Protein 2ID6 (pdb70)

Secondary structure (DSSP, 8-state):
----HHHHHHHHHHHHHHHHHHHH--HHHHHHHHT--THHHHHHHSSHHHHHHHH--HHHHHHHHHHHH---TTS-TTT--HHHHHHHHHHHH-HHHHHHHGGGGGS-HHHHHHHHHHHHHHHHHHHHHHHHHHTTS---TT--HHHHHHH--HHHHHHHHHHHHTTT-HHHHHH--HHHHHHH--HHHHH---

Organism: Thermotoga maritima (strain ATCC 43589 / DSM 3109 / JCM 10099 / NBRC 100826 / MSB8) (NCBI:txid243274)

B-factor: mean 32.96, std 6.26, range [15.31, 94.35]

Solvent-accessible surface area: 11672 Å² total

Foldseek 3Di:
DADDLLVLLLVLLLQQCLVQFLPRGDLVVSCVSSVHDSCVCCVVQVDSLSSLLVSCVLVVVVLVVVVVLVCDLVDQPLVNLVVLVVVLVVCLVVVSSLSSNLRLVVDDPVSSVVNCVVCVVSVVVVLVSLLVSLVVFQADPPDDSVNLSVVVVVVVVLSSVVSVVCRVPSVVSVVCVVSSVVSSVSVVSSVNRD

CATH classification: 1.10.10.60 (+1 more: 1.10.357.10)

Sequence (194 aa):
GHLSKRRDAILKAAVEVFGKKGYDRRATTDEIAEKAGVAKGLIFHYFKNKEELYYQAYSVTEKLQKEFENFLKNRNRDIFDFERWIEKKLEYSASHPEEADFLITLVSVDEGLRKRILLDLEKSQRVFFDFVREKLKDLDLAEDVTEEIALKFLWFFSGFEEVYLRTYQGKPELLKRDNTLVEEVKVLRILKKGTK

Structure (mmCIF, N/CA/C/O backbone):
data_2ID6
#
_entry.id   2ID6
#
_cell.length_a   55.765
_cell.length_b   66.012
_cell.length_c   55.623
_cell.angle_alpha   90.00
_cell.angle_beta   90.00
_cell.angle_gamma   90.00
#
_symmetry.space_group_name_H-M   'P 21 21 2'
#
loop_
_entity.id
_entity.type
_entity.pdbx_description
1 polymer 'TRANSCRIPTIONAL REGULATOR, TetR FAMILY'
2 non-polymer 1,2-ETHANEDIOL
3 water water
#
loop_
_atom_site.group_PDB
_atom_site.id
_atom_site.type_symbol
_atom_site.label_atom_id
_atom_site.label_alt_id
_atom_site.label_comp_id
_atom_site.label_asym_id
_atom_site.label_entity_id
_atom_site.label_seq_id
_atom_site.pdbx_PDB_ins_code
_atom_site.Cartn_x
_atom_site.Cartn_y
_atom_site.Cartn_z
_atom_site.occupancy
_atom_site.B_iso_or_equiv
_atom_site.auth_seq_id
_atom_site.auth_comp_id
_atom_site.auth_asym_id
_atom_site.auth_atom_id
_atom_site.pdbx_PDB_model_num
ATOM 1 N N . GLY A 1 1 ? 30.621 9.345 -11.619 1.00 37.66 -1 GLY A N 1
ATOM 2 C CA . GLY A 1 1 ? 29.980 9.507 -10.276 1.00 37.47 -1 GLY A CA 1
ATOM 3 C C . GLY A 1 1 ? 28.465 9.408 -10.284 1.00 36.57 -1 GLY A C 1
ATOM 4 O O . GLY A 1 1 ? 27.808 9.801 -11.269 1.00 37.88 -1 GLY A O 1
ATOM 5 N N . HIS A 1 2 ? 27.912 8.884 -9.184 1.00 34.96 0 HIS A N 1
ATOM 6 C CA . HIS A 1 2 ? 26.467 8.806 -8.968 1.00 33.06 0 HIS A CA 1
ATOM 7 C C . HIS A 1 2 ? 25.899 10.215 -8.914 1.00 31.51 0 HIS A C 1
ATOM 8 O O . HIS A 1 2 ? 26.444 11.051 -8.198 1.00 29.08 0 HIS A O 1
ATOM 23 N N . LEU A 1 4 ? 21.850 12.444 -8.844 1.00 26.36 2 LEU A N 1
ATOM 24 C CA . LEU A 1 4 ? 20.471 12.205 -8.447 1.00 25.59 2 LEU A CA 1
ATOM 25 C C . LEU A 1 4 ? 19.761 11.434 -9.550 1.00 26.09 2 LEU A C 1
ATOM 26 O O . LEU A 1 4 ? 20.102 11.590 -10.752 1.00 25.93 2 LEU A O 1
ATOM 31 N N . SER A 1 5 ? 18.818 10.574 -9.160 1.00 25.76 3 SER A N 1
ATOM 32 C CA . SER A 1 5 ? 17.853 10.028 -10.147 1.00 25.83 3 SER A CA 1
ATOM 33 C C . SER A 1 5 ? 17.148 11.192 -10.839 1.00 25.16 3 SER A C 1
ATOM 34 O O . SER A 1 5 ? 17.058 12.307 -10.310 1.00 22.86 3 SER A O 1
ATOM 37 N N . LYS A 1 6 ? 16.627 10.946 -12.037 1.00 25.07 4 LYS A N 1
ATOM 38 C CA . LYS A 1 6 ? 15.982 12.031 -12.766 1.00 26.34 4 LYS A CA 1
ATOM 39 C C . LYS A 1 6 ? 14.752 12.556 -12.012 1.00 26.05 4 LYS A C 1
ATOM 40 O O . LYS A 1 6 ? 14.509 13.777 -11.965 1.00 26.37 4 LYS A O 1
ATOM 46 N N . ARG A 1 7 ? 14.001 11.668 -11.369 1.00 25.82 5 ARG A N 1
ATOM 47 C CA A ARG A 1 7 ? 12.872 12.113 -10.559 0.50 26.52 5 ARG A CA 1
ATOM 48 C CA B ARG A 1 7 ? 12.877 12.113 -10.543 0.50 26.15 5 ARG A CA 1
ATOM 49 C C . ARG A 1 7 ? 13.363 13.035 -9.428 1.00 26.61 5 ARG A C 1
ATOM 50 O O . ARG A 1 7 ? 12.812 14.113 -9.214 1.00 26.36 5 ARG A O 1
ATOM 65 N N . ASP A 1 8 ? 14.398 12.603 -8.714 1.00 26.48 6 ASP A N 1
ATOM 66 C CA . ASP A 1 8 ? 14.940 13.398 -7.594 1.00 26.38 6 ASP A CA 1
ATOM 67 C C . ASP A 1 8 ? 15.542 14.728 -8.101 1.00 25.96 6 ASP A C 1
ATOM 68 O O . ASP A 1 8 ? 15.468 15.755 -7.418 1.00 25.41 6 ASP A O 1
ATOM 73 N N . ALA A 1 9 ? 16.181 14.696 -9.274 1.00 24.44 7 ALA A N 1
ATOM 74 C CA . ALA A 1 9 ? 16.699 15.934 -9.893 1.00 24.60 7 ALA A CA 1
ATOM 75 C C . ALA A 1 9 ? 15.552 16.906 -10.184 1.00 23.11 7 ALA A C 1
ATOM 76 O O . ALA A 1 9 ? 15.656 18.102 -9.935 1.00 24.19 7 ALA A O 1
ATOM 78 N N . ILE A 1 10 ? 14.442 16.399 -10.707 1.00 23.45 8 ILE A N 1
ATOM 79 C CA . ILE A 1 10 ? 13.285 17.238 -11.018 1.00 23.21 8 ILE A CA 1
ATOM 80 C C . ILE A 1 10 ? 12.677 17.772 -9.710 1.00 24.31 8 ILE A C 1
ATOM 81 O O . ILE A 1 10 ? 12.346 18.966 -9.616 1.00 25.61 8 ILE A O 1
ATOM 86 N N . LEU A 1 11 ? 12.567 16.893 -8.717 1.00 24.26 9 LEU A N 1
ATOM 87 C CA . LEU A 1 11 ? 12.022 17.319 -7.392 1.00 24.96 9 LEU A CA 1
ATOM 88 C C . LEU A 1 11 ? 12.877 18.407 -6.750 1.00 24.96 9 LEU A C 1
ATOM 89 O O . LEU A 1 11 ? 12.333 19.386 -6.192 1.00 24.45 9 LEU A O 1
ATOM 94 N N . LYS A 1 12 ? 14.202 18.258 -6.826 1.00 23.71 10 LYS A N 1
ATOM 95 C CA . LYS A 1 12 ? 15.129 19.298 -6.303 1.00 24.19 10 LYS A CA 1
ATOM 96 C C . LYS A 1 12 ? 14.910 20.665 -6.950 1.00 24.40 10 LYS A C 1
ATOM 97 O O . LYS A 1 12 ? 14.812 21.695 -6.268 1.00 25.01 10 LYS A O 1
ATOM 103 N N . ALA A 1 13 ? 14.874 20.668 -8.276 1.00 24.62 11 ALA A N 1
ATOM 104 C CA . ALA A 1 13 ? 14.657 21.886 -9.045 1.00 24.62 11 ALA A CA 1
ATOM 105 C C . ALA A 1 13 ? 13.281 22.436 -8.751 1.00 24.77 11 ALA A C 1
ATOM 106 O O . ALA A 1 13 ? 13.119 23.643 -8.698 1.00 25.42 11 ALA A O 1
ATOM 108 N N . ALA A 1 14 ? 12.293 21.557 -8.575 1.00 24.52 12 ALA A N 1
ATOM 109 C CA . ALA A 1 14 ? 10.923 22.023 -8.321 1.00 24.66 12 ALA A CA 1
ATOM 110 C C . ALA A 1 14 ? 10.858 22.752 -6.970 1.00 24.86 12 ALA A C 1
ATOM 111 O O . ALA A 1 14 ? 10.335 23.885 -6.862 1.00 23.43 12 ALA A O 1
ATOM 113 N N . VAL A 1 15 ? 11.452 22.152 -5.952 1.00 23.89 13 VAL A N 1
ATOM 114 C CA . VAL A 1 15 ? 11.558 22.806 -4.641 1.00 24.16 13 VAL A CA 1
ATOM 115 C C . VAL A 1 15 ? 12.208 24.197 -4.755 1.00 25.25 13 VAL A C 1
ATOM 116 O O . VAL A 1 15 ? 11.711 25.184 -4.183 1.00 25.31 13 VAL A O 1
ATOM 120 N N . GLU A 1 16 ? 13.319 24.287 -5.483 1.00 24.65 14 GLU A N 1
ATOM 121 C CA . GLU A 1 16 ? 14.001 25.565 -5.732 1.00 25.29 14 GLU A CA 1
ATOM 122 C C . GLU A 1 16 ? 13.107 26.588 -6.418 1.00 25.35 14 GLU A C 1
ATOM 123 O O . GLU A 1 16 ? 12.924 27.699 -5.882 1.00 26.27 14 GLU A O 1
ATOM 129 N N . VAL A 1 17 ? 12.554 26.215 -7.579 1.00 24.82 15 VAL A N 1
ATOM 130 C CA . VAL A 1 17 ? 11.766 27.152 -8.384 1.00 25.45 15 VAL A CA 1
ATOM 131 C C . VAL A 1 17 ? 10.471 27.574 -7.700 1.00 25.30 15 VAL A C 1
ATOM 132 O O . VAL A 1 17 ? 10.198 28.776 -7.600 1.00 25.81 15 VAL A O 1
ATOM 136 N N . PHE A 1 18 ? 9.698 26.608 -7.195 1.00 24.92 16 PHE A N 1
ATOM 137 C CA . PHE A 1 18 ? 8.479 26.933 -6.430 1.00 25.21 16 PHE A CA 1
ATOM 138 C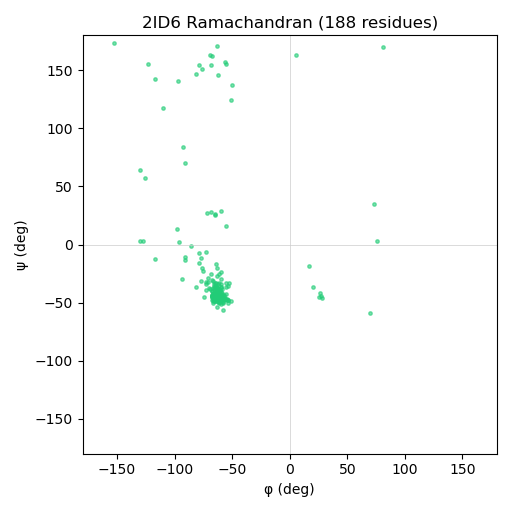 C . PHE A 1 18 ? 8.783 27.801 -5.193 1.00 25.94 16 PHE A C 1
ATOM 139 O O . PHE A 1 18 ? 8.018 28.712 -4.881 1.00 26.48 16 PHE A O 1
ATOM 147 N N . GLY A 1 19 ? 9.895 27.544 -4.494 1.00 26.47 17 GLY A N 1
ATOM 148 C CA . GLY A 1 19 ? 10.265 28.371 -3.329 1.00 27.42 17 GLY A CA 1
ATOM 149 C C . GLY A 1 19 ? 10.554 29.813 -3.744 1.00 27.82 17 GLY A C 1
ATOM 150 O O . GLY A 1 19 ? 10.235 30.743 -3.040 1.00 27.87 17 GLY A O 1
ATOM 151 N N . LYS A 1 20 ? 11.140 29.988 -4.917 1.00 28.89 18 LYS A N 1
ATOM 152 C CA . LYS A 1 20 ? 11.568 31.300 -5.381 1.00 29.68 18 LYS A CA 1
ATOM 153 C C . LYS A 1 20 ? 10.420 32.100 -5.984 1.00 29.86 18 LYS A C 1
ATOM 154 O O . LYS A 1 20 ? 10.343 33.315 -5.796 1.00 30.21 18 LYS A O 1
ATOM 158 N N . LYS A 1 21 ? 9.519 31.416 -6.683 1.00 29.53 19 LYS A N 1
ATOM 159 C CA . LYS A 1 21 ? 8.532 32.100 -7.510 1.0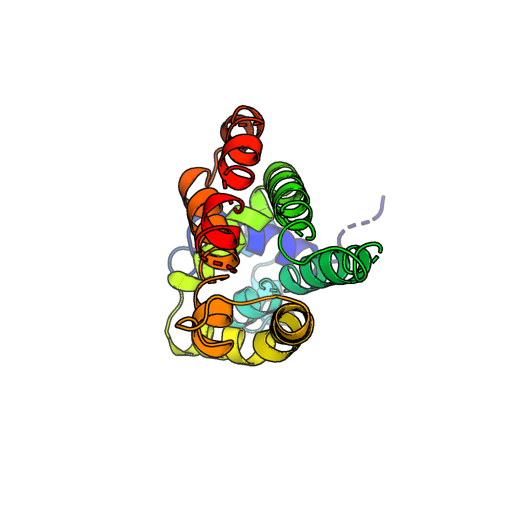0 30.10 19 LYS A CA 1
ATOM 160 C C . LYS A 1 21 ? 7.089 31.890 -7.080 1.00 29.93 19 LYS A C 1
ATOM 161 O O . LYS A 1 21 ? 6.196 32.599 -7.537 1.00 29.82 19 LYS A O 1
ATOM 167 N N . GLY A 1 22 ? 6.868 30.930 -6.189 1.00 28.98 20 GLY A N 1
ATOM 168 C CA . GLY A 1 22 ? 5.509 30.519 -5.860 1.00 29.59 20 GLY A CA 1
ATOM 169 C C . GLY A 1 22 ? 4.986 29.548 -6.914 1.00 29.74 20 GLY A C 1
ATOM 170 O O . GLY A 1 22 ? 5.609 29.369 -7.968 1.00 28.98 20 GLY A O 1
ATOM 171 N N . TYR A 1 23 ? 3.828 28.939 -6.627 1.00 29.35 21 TYR A N 1
ATOM 172 C CA . TYR A 1 23 ? 3.244 27.920 -7.490 1.00 29.56 21 TYR A CA 1
ATOM 173 C C . TYR A 1 23 ? 2.792 28.476 -8.832 1.00 30.06 21 TYR A C 1
ATOM 174 O O . TYR A 1 23 ? 3.092 27.910 -9.878 1.00 29.20 21 TYR A O 1
ATOM 183 N N . ASP A 1 24 ? 2.030 29.558 -8.778 1.00 29.67 22 ASP A N 1
ATOM 184 C CA . ASP A 1 24 ? 1.430 30.121 -9.986 1.00 30.68 22 ASP A CA 1
ATOM 185 C C . ASP A 1 24 ? 2.452 30.600 -10.994 1.00 30.31 22 ASP A C 1
ATOM 186 O O . ASP A 1 24 ? 2.344 30.248 -12.161 1.00 30.84 22 ASP A O 1
ATOM 191 N N A ARG A 1 25 ? 3.422 31.393 -10.540 0.50 30.26 23 ARG A N 1
ATOM 192 N N B ARG A 1 25 ? 3.444 31.363 -10.519 0.50 29.80 23 ARG A N 1
ATOM 193 C CA A ARG A 1 25 ? 4.440 31.971 -11.398 0.50 30.37 23 ARG A CA 1
ATOM 194 C CA B ARG A 1 25 ? 4.482 32.006 -11.331 0.50 29.31 23 ARG A CA 1
ATOM 195 C C A ARG A 1 25 ? 5.425 30.926 -11.941 0.50 30.21 23 ARG A C 1
ATOM 196 C C B ARG A 1 25 ? 5.576 31.039 -11.824 0.50 29.71 23 ARG A C 1
ATOM 197 O O A ARG A 1 25 ? 5.832 31.011 -13.103 0.50 30.15 23 ARG A O 1
ATOM 198 O O B ARG A 1 25 ? 6.240 31.306 -12.823 0.50 30.01 23 ARG A O 1
ATOM 213 N N . ALA A 1 26 ? 5.759 29.923 -11.123 1.00 29.92 24 ALA A N 1
ATOM 214 C CA . ALA A 1 26 ? 6.735 28.898 -11.533 1.00 30.29 24 ALA A CA 1
ATOM 215 C C . ALA A 1 26 ? 6.275 28.232 -12.822 1.00 31.15 24 ALA A C 1
ATOM 216 O O . ALA A 1 26 ? 5.074 28.024 -13.037 1.00 32.37 24 ALA A O 1
ATOM 218 N N . THR A 1 27 ? 7.224 27.906 -13.696 1.00 32.17 25 THR A N 1
ATOM 219 C CA . THR A 1 27 ? 6.899 27.189 -14.919 1.00 32.22 25 THR A CA 1
ATOM 220 C C . THR A 1 27 ? 7.565 25.824 -14.943 1.00 32.54 25 THR A C 1
ATOM 221 O O . THR A 1 27 ? 8.705 25.688 -14.487 1.00 31.70 25 THR A O 1
ATOM 225 N N . THR A 1 28 ? 6.865 24.819 -15.473 1.00 33.15 26 THR A N 1
ATOM 226 C CA . THR A 1 28 ? 7.480 23.500 -15.632 1.00 33.80 26 THR A CA 1
ATOM 227 C C . THR A 1 28 ? 8.688 23.587 -16.571 1.00 32.91 26 THR A C 1
ATOM 228 O O . THR A 1 28 ? 9.677 22.867 -16.375 1.00 31.23 26 THR A O 1
ATOM 232 N N . ASP A 1 29 ? 8.646 24.474 -17.577 1.00 33.53 27 ASP A N 1
ATOM 233 C CA . ASP A 1 29 ? 9.791 24.549 -18.494 1.00 33.72 27 ASP A CA 1
ATOM 234 C C . ASP A 1 29 ? 11.071 24.983 -17.761 1.00 33.52 27 ASP A C 1
ATOM 235 O O . ASP A 1 29 ? 12.166 24.453 -18.017 1.00 31.85 27 ASP A O 1
ATOM 240 N N . GLU A 1 30 ? 10.939 25.916 -16.821 1.00 32.69 28 GLU A N 1
ATOM 241 C CA . GLU A 1 30 ? 12.121 26.398 -16.103 1.00 32.29 28 GLU A CA 1
ATOM 242 C C . GLU A 1 30 ? 12.581 25.391 -15.051 1.00 30.29 28 GLU A C 1
ATOM 243 O O . GLU A 1 30 ? 13.776 25.280 -14.770 1.00 28.80 28 GLU A O 1
ATOM 249 N N . ILE A 1 31 ? 11.630 24.656 -14.490 1.00 28.51 29 ILE A N 1
ATOM 250 C CA . ILE A 1 31 ? 11.979 23.519 -13.635 1.00 26.45 29 ILE A CA 1
ATOM 251 C C . ILE A 1 31 ? 12.789 22.491 -14.450 1.00 26.56 29 ILE A C 1
ATOM 252 O O . ILE A 1 31 ? 13.837 22.035 -14.004 1.00 26.23 29 ILE A O 1
ATOM 257 N N . ALA A 1 32 ? 12.337 22.148 -15.656 1.00 26.71 30 ALA A N 1
ATOM 258 C CA . ALA A 1 32 ? 13.083 21.171 -16.456 1.00 25.97 30 ALA A CA 1
ATOM 259 C C . ALA A 1 32 ? 14.471 21.687 -16.814 1.00 26.36 30 ALA A C 1
ATOM 260 O O . ALA A 1 32 ? 15.452 20.967 -16.658 1.00 26.19 30 ALA A O 1
ATOM 262 N N . GLU A 1 33 ? 14.557 22.943 -17.254 1.00 25.98 31 GLU A N 1
ATOM 263 C CA . GLU A 1 33 ? 15.857 23.555 -17.530 1.00 26.95 31 GLU A CA 1
ATOM 264 C C . GLU A 1 33 ? 16.763 23.532 -16.283 1.00 27.09 31 GLU A C 1
ATOM 265 O O . GLU A 1 33 ? 17.946 23.218 -16.381 1.00 26.48 31 GLU A O 1
ATOM 267 N N . LYS A 1 34 ? 16.206 23.860 -15.114 1.00 26.78 32 LYS A N 1
ATOM 268 C CA . LYS A 1 34 ? 17.019 23.891 -13.908 1.00 27.72 32 LYS A CA 1
ATOM 269 C C . LYS A 1 34 ? 17.522 22.493 -13.542 1.00 26.53 32 LYS A C 1
ATOM 270 O O . LYS A 1 34 ? 18.646 22.361 -13.058 1.00 27.22 32 LYS A O 1
ATOM 276 N N . ALA A 1 35 ? 16.681 21.491 -13.795 1.00 24.97 33 ALA A N 1
ATOM 277 C CA . ALA A 1 35 ? 16.960 20.067 -13.511 1.00 25.68 33 ALA A CA 1
ATOM 278 C C . ALA A 1 35 ? 17.862 19.417 -14.555 1.00 25.46 33 ALA A C 1
ATOM 279 O O . ALA A 1 35 ? 18.420 18.332 -14.319 1.00 26.26 33 ALA A O 1
ATOM 281 N N . GLY A 1 36 ? 18.012 20.078 -15.715 1.00 24.62 34 GLY A N 1
ATOM 282 C CA . GLY A 1 36 ? 18.856 19.539 -16.800 1.00 25.27 34 GLY A CA 1
ATOM 283 C C . GLY A 1 36 ? 18.201 18.360 -17.496 1.00 24.83 34 GLY A C 1
ATOM 284 O O . GLY A 1 36 ? 18.876 17.399 -17.911 1.00 24.75 34 GLY A O 1
ATOM 285 N N . VAL A 1 37 ? 16.874 18.409 -17.610 1.00 25.37 35 VAL A N 1
ATOM 286 C CA . VAL A 1 37 ? 16.146 17.321 -18.246 1.00 26.30 35 VAL A CA 1
ATOM 287 C C . VAL A 1 37 ? 15.324 17.880 -19.401 1.00 26.50 35 VAL A C 1
ATOM 288 O O . VA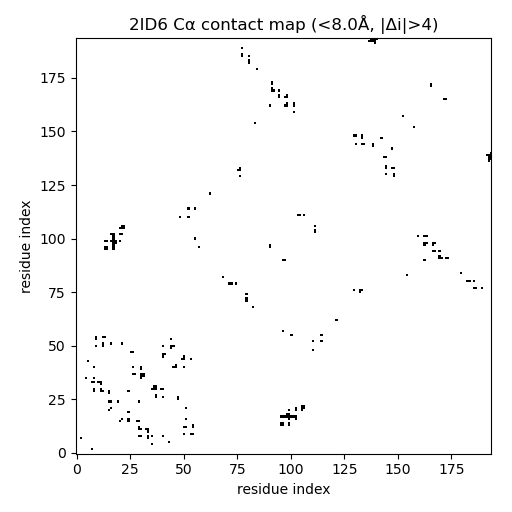L A 1 37 ? 14.983 19.066 -19.418 1.00 25.61 35 VAL A O 1
ATOM 292 N N . ALA A 1 38 ? 15.023 17.021 -20.368 1.00 27.28 36 ALA A N 1
ATOM 293 C CA . ALA A 1 38 ? 14.194 17.425 -21.495 1.00 28.35 36 ALA A CA 1
ATOM 294 C C . ALA A 1 38 ? 12.815 17.817 -20.986 1.00 28.87 36 ALA A C 1
ATOM 295 O O . ALA A 1 38 ? 12.317 17.242 -20.004 1.00 28.51 36 ALA A O 1
ATOM 297 N N . LYS A 1 39 ? 12.196 18.808 -21.635 1.00 29.58 37 LYS A N 1
ATOM 298 C CA . LYS A 1 39 ? 10.912 19.333 -21.160 1.00 30.75 37 LYS A CA 1
ATOM 299 C C . LYS A 1 39 ? 9.825 18.242 -21.013 1.00 30.14 37 LYS A C 1
ATOM 300 O O . LYS A 1 39 ? 9.028 18.279 -20.083 1.00 30.94 37 LYS A O 1
ATOM 303 N N . GLY A 1 40 ? 9.829 17.270 -21.928 1.00 30.23 38 GLY A N 1
ATOM 304 C CA . GLY A 1 40 ? 8.872 16.160 -21.920 1.00 29.52 38 GLY A CA 1
ATOM 305 C C . GLY A 1 40 ? 8.953 15.228 -20.724 1.00 29.79 38 GLY A C 1
ATOM 306 O O . GLY A 1 40 ? 8.007 14.482 -20.434 1.00 29.18 38 GLY A O 1
ATOM 307 N N . LEU A 1 41 ? 10.068 15.280 -20.002 1.00 30.28 39 LEU A N 1
ATOM 308 C CA . LEU A 1 41 ? 10.305 14.344 -18.895 1.00 30.92 39 LEU A CA 1
ATOM 309 C C . LEU A 1 41 ? 9.477 14.715 -17.682 1.00 30.90 39 LEU A C 1
ATOM 310 O O . LEU A 1 41 ? 9.169 13.870 -16.842 1.00 30.11 39 LEU A O 1
ATOM 315 N N . ILE A 1 42 ? 9.080 15.973 -17.606 1.00 30.63 40 ILE A N 1
ATOM 316 C CA . ILE A 1 42 ? 8.222 16.396 -16.507 1.00 31.23 40 ILE A CA 1
ATOM 317 C C . ILE A 1 42 ? 6.832 15.751 -16.633 1.00 29.91 40 ILE A C 1
ATOM 318 O O . ILE A 1 42 ? 6.334 15.164 -15.683 1.00 28.00 40 ILE A O 1
ATOM 323 N N . PHE A 1 43 ? 6.263 15.761 -17.834 1.00 28.02 41 PHE A N 1
ATOM 324 C CA . PHE A 1 43 ? 5.042 14.983 -18.085 1.00 26.91 41 PHE A CA 1
ATOM 325 C C . PHE A 1 43 ? 5.253 13.489 -17.763 1.00 26.52 41 PHE A C 1
ATOM 326 O O . PHE A 1 43 ? 4.430 12.839 -17.120 1.00 25.51 41 PHE A O 1
ATOM 334 N N . HIS A 1 44 ? 6.365 12.953 -18.243 1.00 26.71 42 HIS A N 1
ATOM 335 C CA . HIS A 1 44 ? 6.632 11.535 -18.139 1.00 27.64 42 HIS A CA 1
ATOM 336 C C . HIS A 1 44 ? 6.519 11.074 -16.687 1.00 27.80 42 HIS A C 1
ATOM 337 O O . HIS A 1 44 ? 5.811 10.120 -16.376 1.00 27.84 42 HIS A O 1
ATOM 344 N N . TYR A 1 45 ? 7.145 11.818 -15.787 1.00 27.53 43 TYR A N 1
ATOM 345 C CA . TYR A 1 45 ? 7.209 11.419 -14.381 1.00 28.59 43 TYR A CA 1
ATOM 346 C C . TYR A 1 45 ? 6.093 12.022 -13.516 1.00 28.88 43 TYR A C 1
ATOM 347 O O . TYR A 1 45 ? 5.703 11.438 -12.468 1.00 29.28 43 TYR A O 1
ATOM 356 N N . PHE A 1 46 ? 5.610 13.211 -13.886 1.00 27.55 44 PHE A N 1
ATOM 357 C CA . PHE A 1 46 ? 4.706 13.943 -12.981 1.00 29.03 44 PHE A CA 1
ATOM 358 C C . PHE A 1 46 ? 3.412 14.474 -13.564 1.00 30.45 44 PHE A C 1
ATOM 359 O O . PHE A 1 46 ? 2.657 15.130 -12.840 1.00 31.60 44 PHE A O 1
ATOM 367 N N . LYS A 1 47 ? 3.166 14.190 -14.840 1.00 29.35 45 LYS A N 1
ATOM 368 C CA . LYS A 1 47 ? 1.882 14.475 -15.534 1.00 30.09 45 LYS A CA 1
ATOM 369 C C . LYS A 1 47 ? 1.639 15.967 -15.744 1.00 29.61 45 LYS A C 1
ATOM 370 O O . LYS A 1 47 ? 1.490 16.409 -16.881 1.00 29.12 45 LYS A O 1
ATOM 374 N N . ASN A 1 48 ? 1.607 16.745 -14.655 1.00 30.09 46 ASN A N 1
ATOM 375 C CA . ASN A 1 48 ? 1.354 18.185 -14.745 1.00 31.21 46 ASN A CA 1
ATOM 376 C C . ASN A 1 48 ? 1.985 18.956 -13.594 1.00 31.32 46 ASN A C 1
ATOM 377 O O . ASN A 1 48 ? 2.536 18.351 -12.667 1.00 29.74 46 ASN A O 1
ATOM 382 N N . LYS A 1 49 ? 1.927 20.283 -13.660 1.00 30.73 47 LYS A N 1
ATOM 383 C CA . LYS A 1 49 ? 2.476 21.134 -12.602 1.00 31.28 47 LYS A CA 1
ATOM 384 C C . LYS A 1 49 ? 1.833 20.897 -11.219 1.00 32.12 47 LYS A C 1
ATOM 385 O O . LYS A 1 49 ? 2.520 20.962 -10.201 1.00 31.45 47 LYS A O 1
ATOM 391 N N . GLU A 1 50 ? 0.530 20.628 -11.180 1.00 31.46 48 GLU A N 1
ATOM 392 C CA . GLU A 1 50 ? -0.134 20.390 -9.909 1.00 32.78 48 GLU A CA 1
ATOM 393 C C . GLU A 1 50 ? 0.428 19.123 -9.249 1.00 30.61 48 GLU A C 1
ATOM 394 O O . GLU A 1 50 ? 0.735 19.124 -8.055 1.00 30.72 48 GLU A O 1
ATOM 400 N N . GLU A 1 51 ? 0.516 18.047 -10.027 1.00 29.68 49 GLU A N 1
ATOM 401 C CA . GLU A 1 51 ? 1.024 16.792 -9.503 1.00 29.56 49 GLU A CA 1
ATOM 402 C C . GLU A 1 51 ? 2.506 16.926 -9.085 1.00 28.15 49 GLU A C 1
ATOM 403 O O . GLU A 1 51 ? 2.923 16.328 -8.081 1.00 27.77 49 GLU A O 1
ATOM 409 N N . LEU A 1 52 ? 3.269 17.719 -9.828 1.00 26.73 50 LEU A N 1
ATOM 410 C CA . LEU A 1 52 ? 4.690 17.925 -9.507 1.00 25.77 50 LEU A CA 1
ATOM 411 C C . LEU A 1 52 ? 4.796 18.640 -8.148 1.00 26.04 50 LEU A C 1
ATOM 412 O O . LEU A 1 52 ? 5.559 18.232 -7.259 1.00 24.97 50 LEU A O 1
ATOM 417 N N . TYR A 1 53 ? 4.027 19.709 -8.000 1.00 24.55 51 TYR A N 1
ATOM 418 C CA . TYR A 1 53 ? 4.006 20.443 -6.712 1.00 25.02 51 TYR A CA 1
ATOM 419 C C . TYR A 1 53 ? 3.601 19.483 -5.577 1.00 26.02 51 TYR A C 1
ATOM 420 O O . TYR A 1 53 ? 4.221 19.468 -4.488 1.00 25.74 51 TYR A O 1
ATOM 429 N N . TYR A 1 54 ? 2.576 18.678 -5.833 1.00 25.83 52 TYR A N 1
ATOM 430 C CA . TYR A 1 54 ? 2.068 17.740 -4.816 1.00 26.18 52 TYR A CA 1
ATOM 431 C C . TYR A 1 54 ? 3.173 16.787 -4.400 1.00 25.99 52 TYR A C 1
ATOM 432 O O . TYR A 1 54 ? 3.420 16.592 -3.203 1.00 25.79 52 TYR A O 1
ATOM 441 N N . GLN A 1 55 ? 3.820 16.160 -5.380 1.00 25.27 53 GLN A N 1
ATOM 442 C CA . GLN A 1 55 ? 4.889 15.204 -5.097 1.00 26.53 53 GLN A CA 1
ATOM 443 C C . GLN A 1 55 ? 6.070 15.860 -4.365 1.00 26.64 53 GLN A C 1
ATOM 444 O O . GLN A 1 55 ? 6.647 15.267 -3.434 1.00 26.90 53 GLN A O 1
ATOM 450 N N . ALA A 1 56 ? 6.405 17.088 -4.743 1.00 27.11 54 ALA A N 1
ATOM 451 C CA . ALA A 1 56 ? 7.495 17.771 -4.049 1.00 27.20 54 ALA A CA 1
ATOM 452 C C . ALA A 1 56 ? 7.068 18.035 -2.607 1.00 27.07 54 ALA A C 1
ATOM 453 O O . ALA A 1 56 ? 7.880 17.858 -1.689 1.00 27.18 54 ALA A O 1
ATOM 455 N N . TYR A 1 57 ? 5.823 18.446 -2.412 1.00 26.77 55 TYR A N 1
ATOM 456 C CA . TYR A 1 57 ? 5.382 18.813 -1.048 1.00 27.15 55 TYR A CA 1
ATOM 457 C C . TYR A 1 57 ? 5.409 17.566 -0.163 1.00 28.26 55 TYR A C 1
ATOM 458 O O . TYR A 1 57 ? 5.909 17.576 0.989 1.00 29.07 55 TYR A O 1
ATOM 475 N N . SER A 1 59 ? 7.266 14.918 -0.605 1.00 29.48 57 SER A N 1
ATOM 476 C CA . SER A 1 59 ? 8.636 14.436 -0.449 1.00 29.77 57 SER A CA 1
ATOM 477 C C . SER A 1 59 ? 9.328 15.200 0.697 1.00 29.21 57 SER A C 1
ATOM 478 O O . SER A 1 59 ? 9.994 14.586 1.557 1.00 30.25 57 SER A O 1
ATOM 481 N N . VAL A 1 60 ? 9.169 16.526 0.700 1.00 27.86 58 VAL A N 1
ATOM 482 C CA . VAL A 1 60 ? 9.804 17.357 1.749 1.00 27.66 58 VAL A CA 1
ATOM 483 C C . VAL A 1 60 ? 9.195 17.049 3.132 1.00 28.58 58 VAL A C 1
ATOM 484 O O . VAL A 1 60 ? 9.927 16.857 4.091 1.00 28.56 58 VAL A O 1
ATOM 488 N N . THR A 1 61 ? 7.869 17.032 3.221 1.00 29.33 59 THR A N 1
ATOM 489 C CA . THR A 1 61 ? 7.180 16.694 4.503 1.00 29.62 59 THR A CA 1
ATOM 490 C C . THR A 1 61 ? 7.509 15.298 5.028 1.00 30.81 59 THR A C 1
ATOM 491 O O . THR A 1 61 ? 7.628 15.091 6.255 1.00 29.10 59 THR A O 1
ATOM 495 N N . GLU A 1 62 ? 7.716 14.337 4.123 1.00 30.25 60 GLU A N 1
ATOM 496 C CA . GLU A 1 62 ? 8.134 12.991 4.560 1.00 32.10 60 GLU A CA 1
ATOM 497 C C . GLU A 1 62 ? 9.478 13.063 5.277 1.00 31.84 60 GLU A C 1
ATOM 498 O O . GLU A 1 62 ? 9.631 12.410 6.311 1.00 32.15 60 GLU A O 1
ATOM 502 N N . LYS A 1 63 ? 10.422 13.865 4.765 1.00 31.49 61 LYS A N 1
ATOM 503 C CA . LYS A 1 63 ? 11.747 14.042 5.408 1.00 33.13 61 LYS A CA 1
ATOM 504 C C . LYS A 1 63 ? 11.549 14.643 6.810 1.00 32.15 61 LYS A C 1
ATOM 505 O O . LYS A 1 63 ? 12.141 14.166 7.800 1.00 31.98 61 LYS A O 1
ATOM 510 N N . LEU A 1 64 ? 10.712 15.681 6.882 1.00 31.87 62 LEU A N 1
ATOM 511 C CA . LEU A 1 64 ? 10.430 16.367 8.153 1.00 31.87 62 LEU A CA 1
ATOM 512 C C . LEU A 1 64 ? 9.743 15.416 9.145 1.00 31.60 62 LEU A C 1
ATOM 513 O O . LEU A 1 64 ? 10.076 15.409 10.327 1.00 30.14 62 LEU A O 1
ATOM 518 N N . GLN A 1 65 ? 8.823 14.595 8.654 1.00 30.75 63 GLN A N 1
ATOM 519 C CA . GLN A 1 65 ? 8.152 13.618 9.526 1.00 31.90 63 GLN A CA 1
ATOM 520 C C . GLN A 1 65 ? 9.156 12.617 10.132 1.00 31.16 63 GLN A C 1
ATOM 521 O O . GLN A 1 65 ? 9.067 12.264 11.304 1.00 31.24 63 GLN A O 1
ATOM 527 N N . LYS A 1 66 ? 10.127 12.176 9.344 1.00 31.59 64 LYS A N 1
ATOM 528 C CA . LYS A 1 66 ? 11.208 11.324 9.894 1.00 32.73 64 LYS A CA 1
ATOM 529 C C . LYS A 1 66 ? 12.021 11.986 11.008 1.00 32.52 64 LYS A C 1
ATOM 530 O O . LYS A 1 66 ? 12.301 11.359 12.031 1.00 32.41 64 LYS A O 1
ATOM 534 N N . GLU A 1 67 ? 12.393 13.243 10.797 1.00 31.89 65 GLU A N 1
ATOM 535 C CA . GLU A 1 67 ? 13.075 14.052 11.803 1.00 31.96 65 GLU A CA 1
ATOM 536 C C . GLU A 1 67 ? 12.211 14.093 13.066 1.00 31.81 65 GLU A C 1
ATOM 537 O O . GLU A 1 67 ? 12.727 13.886 14.175 1.00 31.05 65 GLU A O 1
ATOM 543 N N . PHE A 1 68 ? 10.907 14.347 12.897 1.00 31.00 66 PHE A N 1
ATOM 544 C CA . PHE A 1 68 ? 10.010 14.420 14.058 1.00 31.49 66 PHE A CA 1
ATOM 545 C C . PHE A 1 68 ? 9.881 13.105 14.790 1.00 31.75 66 PHE A C 1
ATOM 546 O O . PHE A 1 68 ? 9.933 13.058 16.033 1.00 30.53 66 PHE A O 1
ATOM 554 N N . GLU A 1 69 ? 9.708 12.024 14.040 1.00 31.85 67 GLU A N 1
ATOM 555 C CA . GLU A 1 69 ? 9.562 10.714 14.676 1.00 35.07 67 GLU A CA 1
ATOM 556 C C . GLU A 1 69 ? 10.820 10.294 15.483 1.00 34.58 67 GLU A C 1
ATOM 557 O O . GLU A 1 69 ? 10.695 9.720 16.573 1.00 35.47 67 GLU A O 1
ATOM 563 N N . ASN A 1 70 ? 12.004 10.683 15.010 1.00 33.85 68 ASN A N 1
ATOM 564 C CA . ASN A 1 70 ? 13.255 10.447 15.727 1.00 33.83 68 ASN A CA 1
ATOM 565 C C . ASN A 1 70 ? 13.309 11.267 17.029 1.00 32.63 68 ASN A C 1
ATOM 566 O O . ASN A 1 70 ? 13.743 10.785 18.094 1.00 31.47 68 ASN A O 1
ATOM 571 N N . PHE A 1 71 ? 12.859 12.508 16.937 1.00 31.18 69 PHE A N 1
ATOM 572 C CA . PHE A 1 71 ? 12.854 13.403 18.099 1.00 31.40 69 PHE A CA 1
ATOM 573 C C . PHE A 1 71 ? 11.866 12.923 19.147 1.00 31.17 69 PHE A C 1
ATOM 574 O O . PHE A 1 71 ? 12.158 12.921 20.355 1.00 32.50 69 PHE A O 1
ATOM 582 N N . LEU A 1 72 ? 10.685 12.539 18.684 1.00 32.13 70 LEU A N 1
ATOM 583 C CA . LEU A 1 72 ? 9.636 12.075 19.569 1.00 34.22 70 LEU A CA 1
ATOM 584 C C . LEU A 1 72 ? 10.075 10.858 20.368 1.00 35.77 70 LEU A C 1
ATOM 585 O O . LEU A 1 72 ? 9.801 10.781 21.567 1.00 35.97 70 LEU A O 1
ATOM 598 N N . LYS A 1 74 ? 13.056 9.983 21.327 1.00 38.92 72 LYS A N 1
ATOM 599 C CA . LYS A 1 74 ? 14.051 10.410 22.306 1.00 38.07 72 LYS A CA 1
ATOM 600 C C . LYS A 1 74 ? 13.497 11.329 23.403 1.00 35.92 72 LYS A C 1
ATOM 601 O O . LYS A 1 74 ? 14.126 11.478 24.445 1.00 34.67 72 LYS A O 1
ATOM 607 N N . ASN A 1 75 ? 12.335 11.951 23.176 1.00 33.85 73 ASN A N 1
ATOM 608 C CA . ASN A 1 75 ? 11.880 13.038 24.052 1.00 32.93 73 ASN A CA 1
ATOM 609 C C . ASN A 1 75 ? 10.468 12.891 24.618 1.00 32.92 73 ASN A C 1
ATOM 610 O O . ASN A 1 75 ? 9.976 13.802 25.300 1.00 32.06 73 ASN A O 1
ATOM 615 N N . ARG A 1 76 ? 9.822 11.766 24.307 1.00 33.18 74 ARG A N 1
ATOM 616 C CA . ARG A 1 76 ? 8.420 11.506 24.683 1.00 34.89 74 ARG A CA 1
ATOM 617 C C . ARG A 1 76 ? 8.086 11.682 26.166 1.00 33.53 74 ARG A C 1
ATOM 618 O O . ARG A 1 76 ? 6.979 12.086 26.508 1.00 33.35 74 ARG A O 1
ATOM 626 N N . ASN A 1 77 ? 9.030 11.377 27.049 1.00 32.98 75 ASN A N 1
ATOM 627 C CA . ASN A 1 77 ? 8.764 11.488 28.485 1.00 33.54 75 ASN A CA 1
ATOM 628 C C . ASN A 1 77 ? 8.838 12.913 29.056 1.00 32.52 75 ASN A C 1
ATOM 629 O O . ASN A 1 77 ? 8.487 13.163 30.213 1.00 32.88 75 ASN A O 1
ATOM 634 N N . ARG A 1 78 ? 9.284 13.866 28.244 1.00 31.59 76 ARG A N 1
ATOM 635 C CA . ARG A 1 78 ? 9.458 15.246 28.722 1.00 31.52 76 ARG A CA 1
ATOM 636 C C . ARG A 1 78 ? 8.150 15.925 29.023 1.00 30.63 76 ARG A C 1
ATOM 637 O O . ARG A 1 78 ? 7.123 15.586 28.439 1.00 30.73 76 ARG A O 1
ATOM 645 N N . ASP A 1 79 ? 8.217 16.908 29.923 1.00 30.11 77 ASP A N 1
ATOM 646 C CA . ASP A 1 79 ? 7.188 17.914 30.095 1.00 28.95 77 ASP A CA 1
ATOM 647 C C . ASP A 1 79 ? 6.848 18.527 28.718 1.00 28.76 77 ASP A C 1
ATOM 648 O O . ASP A 1 79 ? 7.739 18.786 27.910 1.00 27.71 77 ASP A O 1
ATOM 653 N N . ILE A 1 80 ? 5.566 18.726 28.446 1.00 28.13 78 ILE A N 1
ATOM 654 C CA . ILE A 1 80 ? 5.143 19.184 27.103 1.00 28.72 78 ILE A CA 1
ATOM 655 C C . ILE A 1 80 ? 5.730 20.549 26.690 1.00 28.78 78 ILE A C 1
ATOM 656 O O . ILE A 1 80 ? 6.124 20.725 25.542 1.00 29.01 78 ILE A O 1
ATOM 661 N N . PHE A 1 81 ? 5.826 21.510 27.609 1.00 28.42 79 PHE A N 1
ATOM 662 C CA . PHE A 1 81 ? 6.443 22.800 27.238 1.00 28.26 79 PHE A CA 1
ATOM 663 C C . PHE A 1 81 ? 7.923 22.643 26.948 1.00 28.41 79 PHE A C 1
ATOM 664 O O . PHE A 1 81 ? 8.437 23.253 26.024 1.00 28.68 79 PHE A O 1
ATOM 672 N N . ASP A 1 82 ? 8.596 21.827 27.757 1.00 28.21 80 ASP A N 1
ATOM 673 C CA . ASP A 1 82 ? 10.000 21.523 27.573 1.00 29.31 80 ASP A CA 1
ATOM 674 C C . ASP A 1 82 ? 10.173 20.863 26.191 1.00 28.83 80 ASP A C 1
ATOM 675 O O . ASP A 1 82 ? 11.048 21.245 25.400 1.00 28.54 80 ASP A O 1
ATOM 680 N N . PHE A 1 83 ? 9.301 19.902 25.905 1.00 27.13 81 PHE A N 1
ATOM 681 C CA . PHE A 1 83 ? 9.2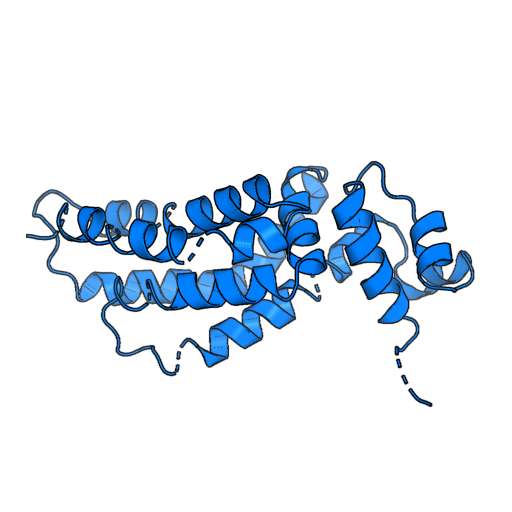81 19.188 24.623 1.00 27.17 81 PHE A CA 1
ATOM 682 C C . PHE A 1 83 ? 9.154 20.189 23.459 1.00 27.76 81 PHE A C 1
ATOM 683 O O . PHE A 1 83 ? 9.937 20.167 22.498 1.00 27.70 81 PHE A O 1
ATOM 699 N N . GLU A 1 85 ? 9.616 23.469 23.408 1.00 32.11 83 GLU A N 1
ATOM 700 C CA . GLU A 1 85 ? 10.768 24.362 23.329 1.00 31.63 83 GLU A CA 1
ATOM 701 C C . GLU A 1 85 ? 11.922 23.656 22.594 1.00 31.60 83 GLU A C 1
ATOM 702 O O . GLU A 1 85 ? 12.544 24.218 21.713 1.00 30.96 83 GLU A O 1
ATOM 708 N N . ARG A 1 86 ? 12.164 22.399 22.937 1.00 30.60 84 ARG A N 1
ATOM 709 C CA . ARG A 1 86 ? 13.286 21.692 22.354 1.00 30.83 84 ARG A CA 1
ATOM 710 C C . ARG A 1 86 ? 13.053 21.382 20.884 1.00 30.71 84 ARG A C 1
ATOM 711 O O . ARG A 1 86 ? 13.990 21.449 20.096 1.00 32.03 84 ARG A O 1
ATOM 719 N N . TRP A 1 87 ? 11.817 21.045 20.529 1.00 29.83 85 TRP A N 1
ATOM 720 C CA . TRP A 1 87 ? 11.465 20.752 19.169 1.00 31.40 85 TRP A CA 1
ATOM 721 C C . TRP A 1 87 ? 11.564 22.017 18.311 1.00 31.42 85 TRP A C 1
ATOM 722 O O . TRP A 1 87 ? 12.111 21.980 17.202 1.00 31.70 85 TRP A O 1
ATOM 733 N N . ILE A 1 88 ? 11.061 23.139 18.838 1.00 30.40 86 ILE A N 1
ATOM 734 C CA . ILE A 1 88 ? 11.217 24.433 18.151 1.00 31.50 86 ILE A CA 1
ATOM 735 C C . ILE A 1 88 ? 12.698 24.772 17.853 1.00 32.05 86 ILE A C 1
ATOM 736 O O . ILE A 1 88 ? 13.023 25.198 16.732 1.00 32.26 86 ILE A O 1
ATOM 741 N N . GLU A 1 89 ? 13.596 24.528 18.802 1.00 31.93 87 GLU A N 1
ATOM 742 C CA . GLU A 1 89 ? 15.037 24.710 18.555 1.00 34.01 87 GLU A CA 1
ATOM 743 C C . GLU A 1 89 ? 15.485 23.865 17.362 1.00 34.16 87 GLU A C 1
ATOM 744 O O . GLU A 1 89 ? 16.206 24.369 16.485 1.00 35.09 87 GLU A O 1
ATOM 750 N N . LYS A 1 90 ? 15.065 22.593 17.328 1.00 34.22 88 LYS A N 1
ATOM 751 C CA . LYS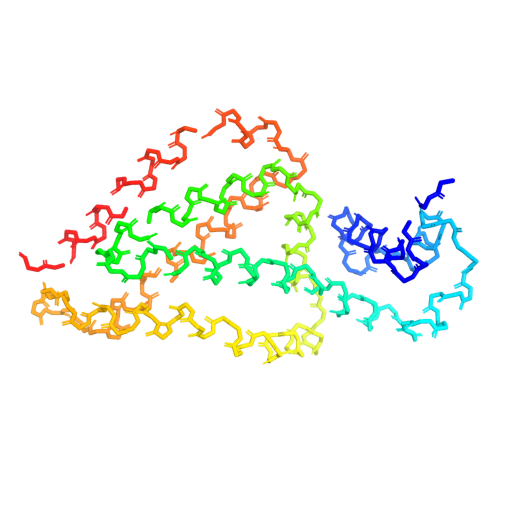 A 1 90 ? 15.441 21.685 16.225 1.00 34.55 88 LYS A CA 1
ATOM 752 C C . LYS A 1 90 ? 14.888 22.154 14.866 1.00 34.18 88 LYS A C 1
ATOM 753 O O . LYS A 1 90 ? 15.623 22.172 13.869 1.00 34.74 88 LYS A O 1
ATOM 759 N N . LYS A 1 91 ? 13.614 22.545 14.828 1.00 33.57 89 LYS A N 1
ATOM 760 C CA . LYS A 1 91 ? 13.010 23.061 13.599 1.00 32.50 89 LYS A CA 1
ATOM 761 C C . LYS A 1 91 ? 13.705 24.341 13.101 1.00 31.81 89 LYS A C 1
ATOM 762 O O . LYS A 1 91 ? 13.970 24.467 11.903 1.00 31.20 89 LYS A O 1
ATOM 766 N N . LEU A 1 92 ? 14.033 25.267 14.006 1.00 30.42 90 LEU A N 1
ATOM 767 C CA . LEU A 1 92 ? 14.864 26.437 13.643 1.00 30.18 90 LEU A CA 1
ATOM 768 C C . LEU A 1 92 ? 16.214 26.067 13.013 1.00 30.92 90 LEU A C 1
ATOM 769 O O . LEU A 1 92 ? 16.614 26.647 11.984 1.00 30.88 90 LEU A O 1
ATOM 774 N N . GLU A 1 93 ? 16.913 25.121 13.633 1.00 29.72 91 GLU A N 1
ATOM 775 C CA . GLU A 1 93 ? 18.189 24.627 13.114 1.00 31.08 91 GLU A CA 1
ATOM 776 C C . GLU A 1 93 ? 18.019 23.961 11.760 1.00 31.07 91 GLU A C 1
ATOM 777 O O . GLU A 1 93 ? 18.864 24.142 10.850 1.00 32.60 91 GLU A O 1
ATOM 779 N N . TYR A 1 94 ? 16.947 23.189 11.605 1.00 30.53 92 TYR A N 1
ATOM 780 C CA . TYR A 1 94 ? 16.702 22.534 10.322 1.00 31.84 92 TYR A CA 1
ATOM 781 C C . TYR A 1 94 ? 16.423 23.552 9.208 1.00 31.81 92 TYR A C 1
ATOM 782 O O . TYR A 1 94 ? 16.984 23.448 8.099 1.00 31.16 92 TYR A O 1
ATOM 791 N N . SER A 1 95 ? 15.607 24.554 9.514 1.00 30.81 93 SER A N 1
ATOM 792 C CA . SER A 1 95 ? 15.223 25.531 8.503 1.00 30.93 93 SER A CA 1
ATOM 793 C C . SER A 1 95 ? 16.431 26.351 8.059 1.00 31.54 93 SER A C 1
ATOM 794 O O . SER A 1 95 ? 16.563 26.678 6.875 1.00 31.21 93 SER A O 1
ATOM 797 N N . ALA A 1 96 ? 17.318 26.679 8.994 1.00 31.36 94 ALA A N 1
ATOM 798 C CA . ALA A 1 96 ? 18.525 27.432 8.641 1.00 32.14 94 ALA A CA 1
ATOM 799 C C . ALA A 1 96 ? 19.467 26.638 7.718 1.00 32.20 94 ALA A C 1
ATOM 800 O O . ALA A 1 96 ? 20.155 27.220 6.865 1.00 33.03 94 ALA A O 1
ATOM 802 N N . SER A 1 97 ? 19.498 25.318 7.896 1.00 31.75 95 SER A N 1
ATOM 803 C CA . SER A 1 97 ? 20.370 24.435 7.110 1.00 32.19 95 SER A CA 1
ATOM 804 C C . SER A 1 97 ? 19.708 23.887 5.836 1.00 31.56 95 SER A C 1
ATOM 805 O O . SER A 1 97 ? 20.403 23.342 4.951 1.00 31.83 95 SER A O 1
ATOM 808 N N . HIS A 1 98 ? 18.386 24.032 5.743 1.00 30.69 96 HIS A N 1
ATOM 809 C CA . HIS A 1 98 ? 17.604 23.617 4.559 1.00 30.66 96 HIS A CA 1
ATOM 810 C C . HIS A 1 98 ? 16.770 24.776 4.045 1.00 29.64 96 HIS A C 1
ATOM 811 O O . HIS A 1 98 ? 15.557 24.687 3.972 1.00 29.60 96 HIS A O 1
ATOM 818 N N . PRO A 1 99 ? 17.424 25.901 3.708 1.00 29.63 97 PRO A N 1
ATOM 819 C CA . PRO A 1 99 ? 16.660 27.101 3.397 1.00 29.24 97 PRO A CA 1
ATOM 820 C C . PRO A 1 99 ? 15.777 26.948 2.167 1.00 28.51 97 PRO A C 1
ATOM 821 O O . PRO A 1 99 ? 14.706 27.524 2.121 1.00 27.35 97 PRO A O 1
ATOM 825 N N . GLU A 1 100 ? 16.209 26.164 1.177 1.00 29.02 98 GLU A N 1
ATOM 826 C CA . GLU A 1 100 ? 15.343 25.952 0.013 1.00 29.95 98 GLU A CA 1
ATOM 827 C C . GLU A 1 100 ? 14.066 25.220 0.381 1.00 29.16 98 GLU A C 1
ATOM 828 O O . GLU A 1 100 ? 12.976 25.573 -0.088 1.00 30.30 98 GLU A O 1
ATOM 834 N N . GLU A 1 101 ? 14.185 24.199 1.216 1.00 28.23 99 GLU A N 1
ATOM 835 C CA . GLU A 1 101 ? 13.027 23.462 1.683 1.00 29.00 99 GLU A CA 1
ATOM 836 C C . GLU A 1 101 ? 12.073 24.348 2.466 1.00 28.49 99 GLU A C 1
ATOM 837 O O . GLU A 1 101 ? 10.854 24.274 2.271 1.00 28.55 99 GLU A O 1
ATOM 843 N N . ALA A 1 102 ? 12.638 25.206 3.319 1.00 29.08 100 ALA A N 1
ATOM 844 C CA . ALA A 1 102 ? 11.864 26.147 4.167 1.00 29.45 100 ALA A CA 1
ATOM 845 C C . ALA A 1 102 ? 11.050 27.114 3.319 1.00 29.80 100 ALA A C 1
ATOM 846 O O . ALA A 1 102 ? 9.833 27.296 3.542 1.00 29.77 100 ALA A O 1
ATOM 848 N N . ASP A 1 103 ? 11.712 27.739 2.339 1.00 29.36 101 ASP A N 1
ATOM 849 C CA . ASP A 1 103 ? 11.044 28.654 1.414 1.00 29.65 101 ASP A CA 1
ATOM 850 C C . ASP A 1 103 ? 9.952 27.943 0.627 1.00 29.76 101 ASP A C 1
ATOM 851 O O . ASP A 1 103 ? 8.899 28.511 0.378 1.00 30.45 101 ASP A O 1
ATOM 856 N N . PHE A 1 104 ? 10.208 26.694 0.227 1.00 29.16 102 PHE A N 1
ATOM 857 C CA . PHE A 1 104 ? 9.200 25.910 -0.473 1.00 28.25 102 PHE A CA 1
ATOM 858 C C . PHE A 1 104 ? 7.919 25.633 0.350 1.00 28.82 102 PHE A C 1
ATOM 859 O O . PHE A 1 104 ? 6.804 25.804 -0.124 1.00 28.73 102 PHE A O 1
ATOM 867 N N . LEU A 1 105 ? 8.088 25.221 1.588 1.00 30.20 103 LEU A N 1
ATOM 868 C CA . LEU A 1 105 ? 6.924 24.848 2.424 1.00 30.62 103 LEU A CA 1
ATOM 869 C C . LEU A 1 105 ? 5.915 25.988 2.619 1.00 31.55 103 LEU A C 1
ATOM 870 O O . LEU A 1 105 ? 4.697 25.772 2.619 1.00 31.84 103 LEU A O 1
ATOM 875 N N . ILE A 1 106 ? 6.425 27.208 2.738 1.00 32.12 104 ILE A N 1
ATOM 876 C CA . ILE A 1 106 ? 5.561 28.343 2.979 1.00 33.34 104 ILE A CA 1
ATOM 877 C C . ILE A 1 106 ? 4.734 28.753 1.740 1.00 32.65 104 ILE A C 1
ATOM 878 O O . ILE A 1 106 ? 3.835 29.581 1.841 1.00 33.63 104 ILE A O 1
ATOM 882 N N . THR A 1 107 ? 4.986 28.143 0.576 1.00 31.39 105 THR A N 1
ATOM 883 C CA . THR A 1 107 ? 4.208 28.479 -0.618 1.00 30.26 105 THR A CA 1
ATOM 884 C C . THR A 1 107 ? 2.793 27.861 -0.679 1.00 29.86 105 THR A C 1
ATOM 885 O O . THR A 1 107 ? 1.986 28.196 -1.572 1.00 29.85 105 THR A O 1
ATOM 889 N N . LEU A 1 108 ? 2.510 26.918 0.205 1.00 29.80 106 LEU A N 1
ATOM 890 C CA . LEU A 1 108 ? 1.224 26.224 0.191 1.00 31.79 106 LEU A CA 1
ATOM 891 C C . LEU A 1 108 ? 0.015 27.182 0.236 1.00 33.75 106 LEU A C 1
ATOM 892 O O . LEU A 1 108 ? -1.022 26.948 -0.411 1.00 33.76 106 LEU A O 1
ATOM 897 N N . VAL A 1 109 ? 0.180 28.278 0.972 1.00 35.94 107 VAL A N 1
ATOM 898 C CA . VAL A 1 109 ? -0.875 29.309 1.078 1.00 38.80 107 VAL A CA 1
ATOM 899 C C . VAL A 1 109 ? -1.245 29.929 -0.269 1.00 38.95 107 VAL A C 1
ATOM 900 O O . VAL A 1 109 ? -2.406 30.315 -0.454 1.00 41.18 107 VAL A O 1
ATOM 904 N N . SER A 1 110 ? -0.271 29.977 -1.180 1.00 39.40 108 SER A N 1
ATOM 905 C CA . SER A 1 110 ? -0.389 30.532 -2.549 1.00 39.71 108 SER A CA 1
ATOM 906 C C . SER A 1 110 ? -1.228 29.693 -3.516 1.00 39.13 108 SER A C 1
ATOM 907 O O . SER A 1 110 ? -1.897 30.262 -4.370 1.00 38.99 108 SER A O 1
ATOM 910 N N . VAL A 1 111 ? -1.219 28.363 -3.362 1.00 36.79 109 VAL A N 1
ATOM 911 C CA . VAL A 1 111 ? -1.880 27.467 -4.341 1.00 36.00 109 VAL A CA 1
ATOM 912 C C . VAL A 1 111 ? -3.419 27.581 -4.297 1.00 36.01 109 VAL A C 1
ATOM 913 O O . VAL A 1 111 ? -3.967 28.120 -3.346 1.00 35.88 109 VAL A O 1
ATOM 917 N N . ASP A 1 112 ? -4.104 27.106 -5.340 1.00 36.96 110 ASP A N 1
ATOM 918 C CA . ASP A 1 112 ? -5.576 27.160 -5.400 1.00 38.01 110 ASP A CA 1
ATOM 919 C C . ASP A 1 112 ? -6.185 26.242 -4.346 1.00 38.30 110 ASP A C 1
ATOM 920 O O . ASP A 1 112 ? -5.515 25.325 -3.848 1.00 38.49 110 ASP A O 1
ATOM 925 N N . GLU A 1 113 ? -7.466 26.461 -4.041 1.00 38.12 111 GLU A N 1
ATOM 926 C CA . GLU A 1 113 ? -8.098 25.809 -2.903 1.00 38.37 111 GLU A CA 1
ATOM 927 C C . GLU A 1 113 ? -8.120 24.288 -3.043 1.00 37.84 111 GLU A C 1
ATOM 928 O O . GLU A 1 113 ? -7.913 23.589 -2.052 1.00 38.87 111 GLU A O 1
ATOM 930 N N . GLY A 1 114 ? -8.325 23.794 -4.264 1.00 37.29 112 GLY A N 1
ATOM 931 C CA . GLY A 1 114 ? -8.375 22.350 -4.543 1.00 36.32 112 GLY A CA 1
ATOM 932 C C . GLY A 1 114 ? -7.073 21.654 -4.191 1.00 35.85 112 GLY A C 1
ATOM 933 O O . GLY A 1 114 ? -7.064 20.640 -3.479 1.00 35.73 112 GLY A O 1
ATOM 934 N N . LEU A 1 115 ? -5.967 22.214 -4.670 1.00 34.27 113 LEU A N 1
ATOM 935 C CA . LEU A 1 115 ? -4.642 21.665 -4.371 1.00 33.64 113 LEU A CA 1
ATOM 936 C C . LEU A 1 115 ? -4.268 21.802 -2.891 1.00 33.26 113 LEU A C 1
ATOM 937 O O . LEU A 1 115 ? -3.757 20.850 -2.286 1.00 32.46 113 LEU A O 1
ATOM 942 N N . ARG A 1 116 ? -4.528 22.958 -2.291 1.00 33.49 114 ARG A N 1
ATOM 943 C CA . ARG A 1 116 ? -4.210 23.142 -0.887 1.00 34.45 114 ARG A CA 1
ATOM 944 C C . ARG A 1 116 ? -4.955 22.103 -0.044 1.00 32.61 114 ARG A C 1
ATOM 945 O O . ARG A 1 116 ? -4.382 21.527 0.874 1.00 31.70 114 ARG A O 1
ATOM 953 N N . LYS A 1 117 ? -6.229 21.891 -0.376 1.00 32.15 115 LYS A N 1
ATOM 954 C CA . LYS A 1 117 ? -7.089 20.985 0.395 1.00 32.73 115 LYS A CA 1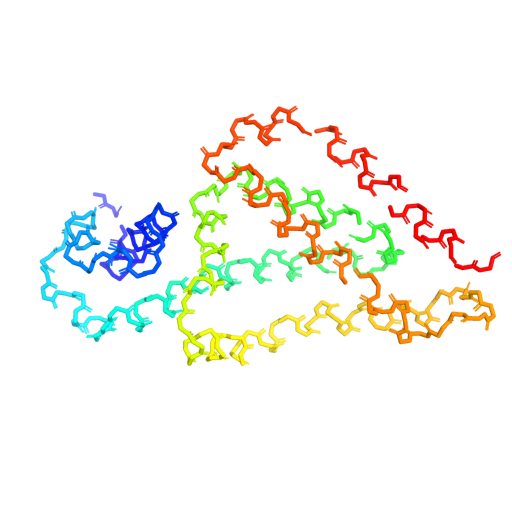
ATOM 955 C C . LYS A 1 117 ? -6.582 19.566 0.204 1.00 32.24 115 LYS A C 1
ATOM 956 O O . LYS A 1 117 ? -6.459 18.827 1.165 1.00 30.92 115 LYS A O 1
ATOM 960 N N . ARG A 1 118 ? -6.254 19.193 -1.032 1.00 31.33 116 ARG A N 1
ATOM 961 C CA . ARG A 1 118 ? -5.682 17.871 -1.304 1.00 31.10 116 ARG A CA 1
ATOM 962 C C . ARG A 1 118 ? -4.481 17.577 -0.393 1.00 31.16 116 ARG A C 1
ATOM 963 O O . ARG A 1 118 ? -4.416 16.516 0.240 1.00 31.01 116 ARG A O 1
ATOM 971 N N . ILE A 1 119 ? -3.556 18.531 -0.312 1.00 30.14 117 ILE A N 1
ATOM 972 C CA . ILE A 1 119 ? -2.349 18.385 0.496 1.00 29.71 117 ILE A CA 1
ATOM 973 C C . ILE A 1 119 ? -2.688 18.308 1.963 1.00 29.08 117 ILE A C 1
ATOM 974 O O . ILE A 1 119 ? -2.228 17.410 2.636 1.00 29.53 117 ILE A O 1
ATOM 979 N N . LEU A 1 120 ? -3.547 19.204 2.434 1.00 29.94 118 LEU A N 1
ATOM 980 C CA . LEU A 1 120 ? -3.898 19.199 3.858 1.00 30.33 118 LEU A CA 1
ATOM 981 C C . LEU A 1 120 ? -4.589 17.888 4.250 1.00 29.64 118 LEU A C 1
ATOM 982 O O . LEU A 1 120 ? -4.337 17.348 5.349 1.00 29.18 118 LEU A O 1
ATOM 987 N N . LEU A 1 121 ? -5.449 17.354 3.366 1.00 29.96 119 LEU A N 1
ATOM 988 C CA . LEU A 1 121 ? -6.118 16.052 3.635 1.00 29.97 119 LEU A CA 1
ATOM 989 C C . LEU A 1 121 ? -5.071 14.959 3.772 1.00 30.25 119 LEU A C 1
ATOM 990 O O . LEU A 1 121 ? -5.118 14.135 4.699 1.00 30.54 119 LEU A O 1
ATOM 995 N N . ASP A 1 122 ? -4.114 14.950 2.861 1.00 29.23 120 ASP A N 1
ATOM 996 C CA . ASP A 1 122 ? -3.113 13.897 2.793 1.00 30.34 120 ASP A CA 1
ATOM 997 C C . ASP A 1 122 ? -2.025 14.016 3.873 1.00 30.24 120 ASP A C 1
ATOM 998 O O . ASP A 1 122 ? -1.345 13.025 4.196 1.00 32.49 120 ASP A O 1
ATOM 1003 N N . LEU A 1 123 ? -1.867 15.215 4.438 1.00 30.11 121 LEU A N 1
ATOM 1004 C CA . LEU A 1 123 ? -0.900 15.423 5.533 1.00 30.39 121 LEU A CA 1
ATOM 1005 C C . LEU A 1 123 ? -1.508 15.224 6.913 1.00 30.80 121 LEU A C 1
ATOM 1006 O O . LEU A 1 123 ? -0.773 15.203 7.940 1.00 29.48 121 LEU A O 1
ATOM 1011 N N . GLU A 1 124 ? -2.833 15.125 6.969 1.00 29.59 122 GLU A N 1
ATOM 1012 C CA . GLU A 1 124 ? -3.496 15.114 8.299 1.00 29.95 122 GLU A CA 1
ATOM 1013 C C . GLU A 1 124 ? -3.010 13.960 9.187 1.00 30.62 122 GLU A C 1
ATOM 1014 O O . GLU A 1 124 ? -2.806 14.143 10.378 1.00 29.55 122 GLU A O 1
ATOM 1020 N N . LYS A 1 125 ? -2.842 12.767 8.619 1.00 30.89 123 LYS A N 1
ATOM 1021 C CA . LYS A 1 125 ? -2.380 11.619 9.407 1.00 32.32 123 LYS A CA 1
ATOM 1022 C C . LYS A 1 125 ? -1.024 11.868 10.046 1.00 32.55 123 LYS A C 1
ATOM 1023 O O . LYS A 1 125 ? -0.843 11.634 11.266 1.00 33.58 123 LYS A O 1
ATOM 1027 N N . SER A 1 126 ? -0.086 12.373 9.255 1.00 32.62 124 SER A N 1
ATOM 1028 C CA . SER A 1 126 ? 1.260 12.671 9.769 1.00 33.61 124 SER A CA 1
ATOM 1029 C C . SER A 1 126 ? 1.232 13.795 10.826 1.00 33.50 124 SER A C 1
ATOM 1030 O O . SER A 1 126 ? 1.903 13.699 11.850 1.00 32.74 124 SER A O 1
ATOM 1033 N N . GLN A 1 127 ? 0.455 14.850 10.584 1.00 32.37 125 GLN A N 1
ATOM 1034 C CA . GLN A 1 127 ? 0.384 15.977 11.535 1.00 32.15 125 GLN A CA 1
ATOM 1035 C C . GLN A 1 127 ? -0.350 15.615 12.820 1.00 31.07 125 GLN A C 1
ATOM 1036 O O . GLN A 1 127 ? -0.109 16.204 13.875 1.00 31.66 125 GLN A O 1
ATOM 1042 N N . ARG A 1 128 ? -1.286 14.678 12.721 1.00 29.87 126 ARG A N 1
ATOM 1043 C CA . ARG A 1 128 ? -1.977 14.200 13.899 1.00 29.67 126 ARG A CA 1
ATOM 1044 C C . ARG A 1 128 ? -1.075 13.499 14.916 1.00 30.23 126 ARG A C 1
ATOM 1045 O O . ARG A 1 128 ? -1.442 13.398 16.092 1.00 30.85 126 ARG A O 1
ATOM 1053 N N . VAL A 1 129 ? 0.095 13.024 14.493 1.00 30.08 127 VAL A N 1
ATOM 1054 C CA . VAL A 1 129 ? 1.001 12.310 15.437 1.00 30.74 127 VAL A CA 1
ATOM 1055 C C . VAL A 1 129 ? 1.381 13.293 16.555 1.00 30.18 127 VAL A C 1
ATOM 1056 O O . VAL A 1 129 ? 1.211 13.012 17.750 1.00 31.48 127 VAL A O 1
ATOM 1060 N N . PHE A 1 130 ? 1.832 14.477 16.164 1.00 30.80 128 PHE A N 1
ATOM 1061 C CA . PHE A 1 130 ? 2.193 15.512 17.130 1.00 31.27 128 PHE A CA 1
ATOM 1062 C C . PHE A 1 130 ? 0.979 16.032 17.900 1.00 30.58 128 PHE A C 1
ATOM 1063 O O . PHE A 1 130 ? 1.016 16.153 19.139 1.00 30.51 128 PHE A O 1
ATOM 1071 N N . PHE A 1 131 ? -0.101 16.336 17.186 1.00 29.80 129 PHE A N 1
ATOM 1072 C CA . PHE A 1 131 ? -1.345 16.806 17.822 1.00 29.99 129 PHE A CA 1
ATOM 1073 C C . PHE A 1 131 ? -1.828 15.864 18.910 1.00 29.43 129 PHE A C 1
ATOM 1074 O O . PHE A 1 131 ? -2.115 16.309 20.039 1.00 29.54 129 PHE A O 1
ATOM 1082 N N . ASP A 1 132 ? -1.908 14.575 18.585 1.00 29.27 130 ASP A N 1
ATOM 1083 C CA . ASP A 1 132 ? -2.440 13.579 19.545 1.00 30.21 130 ASP A CA 1
ATOM 1084 C C . ASP A 1 132 ? -1.518 13.439 20.770 1.00 30.46 130 ASP A C 1
ATOM 1085 O O . ASP A 1 132 ? -1.987 13.216 21.918 1.00 30.70 130 ASP A O 1
ATOM 1090 N N . PHE A 1 133 ? -0.219 13.585 20.518 1.00 29.68 131 PHE A N 1
ATOM 1091 C CA . PHE A 1 133 ? 0.792 13.579 21.598 1.00 29.86 131 PHE A CA 1
ATOM 1092 C C . PHE A 1 133 ? 0.579 14.741 22.566 1.00 29.60 131 PHE A C 1
ATOM 1093 O O . PHE A 1 133 ? 0.573 14.525 23.784 1.00 30.11 131 PHE A O 1
ATOM 1101 N N . VAL A 1 134 ? 0.404 15.961 22.049 1.00 28.39 132 VAL A N 1
ATOM 1102 C CA . VAL A 1 134 ? 0.131 17.128 22.902 1.00 28.91 132 VAL A CA 1
ATOM 1103 C C . VAL A 1 134 ? -1.175 16.894 23.674 1.00 29.23 132 VAL A C 1
ATOM 1104 O O . VAL A 1 134 ? -1.264 17.161 24.885 1.00 28.96 132 VAL A O 1
ATOM 1108 N N . ARG A 1 135 ? -2.182 16.361 22.983 1.00 29.82 133 ARG A N 1
ATOM 1109 C CA . ARG A 1 135 ? -3.463 16.120 23.617 1.00 30.22 133 ARG A CA 1
ATOM 1110 C C . ARG A 1 135 ? -3.318 15.161 24.792 1.00 30.76 133 ARG A C 1
ATOM 1111 O O . ARG A 1 135 ? -3.889 15.409 25.856 1.00 30.60 133 ARG A O 1
ATOM 1116 N N . GLU A 1 136 ? -2.536 14.097 24.625 1.00 30.36 134 GLU A N 1
ATOM 1117 C CA . GLU A 1 136 ? -2.339 13.159 25.742 1.00 31.74 134 GLU A CA 1
ATOM 1118 C C . GLU A 1 136 ? -1.520 13.776 26.876 1.00 30.96 134 GLU A C 1
ATOM 1119 O O . GLU A 1 136 ? -1.783 13.548 28.078 1.00 30.43 134 GLU A O 1
ATOM 1125 N N . LYS A 1 137 ? -0.522 14.562 26.517 1.00 31.03 135 LYS A N 1
ATOM 1126 C CA . LYS A 1 137 ? 0.298 15.219 27.548 1.00 30.57 135 LYS A CA 1
ATOM 1127 C C . LYS A 1 137 ? -0.469 16.246 28.358 1.00 32.01 135 LYS A C 1
ATOM 1128 O O . LYS A 1 137 ? -0.177 16.444 29.548 1.00 31.94 135 LYS A O 1
ATOM 1134 N N . LEU A 1 138 ? -1.455 16.912 27.757 1.00 31.83 136 LEU A N 1
ATOM 1135 C CA . LEU A 1 138 ? -2.254 17.875 28.522 1.00 33.23 136 LEU A CA 1
ATOM 1136 C C . LEU A 1 138 ? -2.996 17.289 29.720 1.00 33.21 136 LEU A C 1
ATOM 1137 O O . LEU A 1 138 ? -3.313 18.010 30.662 1.00 33.67 136 LEU A O 1
ATOM 1142 N N . LYS A 1 139 ? -3.252 15.985 29.695 1.00 32.86 137 LYS A N 1
ATOM 1143 C CA . LYS A 1 139 ? -3.783 15.258 30.846 1.00 33.65 137 LYS A CA 1
ATOM 1144 C C . LYS A 1 139 ? -2.847 15.290 32.058 1.00 33.98 137 LYS A C 1
ATOM 1145 O O . LYS A 1 139 ? -3.284 15.130 33.208 1.00 33.64 137 LYS A O 1
ATOM 1150 N N . ASP A 1 140 ? -1.550 15.458 31.820 1.00 34.48 138 ASP A N 1
ATOM 1151 C CA . ASP A 1 140 ? -0.567 15.519 32.919 1.00 35.04 138 ASP A CA 1
ATOM 1152 C C . ASP A 1 140 ? -0.412 16.931 33.501 1.00 35.83 138 ASP A C 1
ATOM 1153 O O . ASP A 1 140 ? 0.361 17.155 34.447 1.00 35.77 138 ASP A O 1
ATOM 1158 N N . LEU A 1 141 ? -1.141 17.882 32.932 1.00 36.24 139 LEU A N 1
ATOM 1159 C CA . LEU A 1 141 ? -1.009 19.287 33.308 1.00 38.14 139 LEU A CA 1
ATOM 1160 C C . LEU A 1 141 ? -2.081 19.658 34.315 1.00 37.74 139 LEU A C 1
ATOM 1161 O O . LEU A 1 141 ? -3.244 19.245 34.228 1.00 36.90 139 LEU A O 1
ATOM 1166 N N . ASP A 1 142 ? -1.667 20.470 35.267 1.00 39.55 140 ASP A N 1
ATOM 1167 C CA . ASP A 1 142 ? -2.507 20.891 36.342 1.00 40.17 140 ASP A CA 1
ATOM 1168 C C . ASP A 1 142 ? -3.147 22.210 35.899 1.00 39.96 140 ASP A C 1
ATOM 1169 O O . ASP A 1 142 ? -2.661 23.276 36.244 1.00 40.05 140 ASP A O 1
ATOM 1174 N N . LEU A 1 143 ? -4.236 22.130 35.140 1.00 38.77 141 LEU A N 1
ATOM 1175 C CA . LEU A 1 143 ? -4.766 23.313 34.463 1.00 39.28 141 LEU A CA 1
ATOM 1176 C C . LEU A 1 143 ? -5.497 24.235 35.419 1.00 39.81 141 LEU A C 1
ATOM 1177 O O . LEU A 1 143 ? -6.074 23.776 36.419 1.00 39.29 141 LEU A O 1
ATOM 1182 N N . ALA A 1 144 ? -5.485 25.535 35.112 1.00 39.64 142 ALA A N 1
ATOM 1183 C CA . ALA A 1 144 ? -6.253 26.493 35.902 1.00 39.98 142 ALA A CA 1
ATOM 1184 C C . ALA A 1 144 ? -7.689 25.986 35.898 1.00 40.28 142 ALA A C 1
ATOM 1185 O O . ALA A 1 144 ? -8.079 25.218 35.009 1.00 40.44 142 ALA A O 1
ATOM 1187 N N . GLU A 1 145 ? -8.458 26.372 36.912 1.00 40.52 143 GLU A N 1
ATOM 1188 C CA . GLU A 1 145 ? -9.846 25.928 37.015 1.00 39.97 143 GLU A CA 1
ATOM 1189 C C . GLU A 1 145 ? -10.708 26.421 35.854 1.00 39.79 143 GLU A C 1
ATOM 1190 O O . GLU A 1 145 ? -11.699 25.784 35.505 1.00 40.50 143 GLU A O 1
ATOM 1191 N N . ASP A 1 146 ? -10.335 27.548 35.247 1.00 39.61 144 ASP A N 1
ATOM 1192 C CA . ASP A 1 146 ? -11.133 28.091 34.142 1.00 39.99 144 ASP A CA 1
ATOM 1193 C C . ASP A 1 146 ? -10.628 27.702 32.742 1.00 39.80 144 ASP A C 1
ATOM 1194 O O . ASP A 1 146 ? -11.204 28.108 31.720 1.00 40.34 144 ASP A O 1
ATOM 1199 N N . VAL A 1 147 ? -9.575 26.893 32.679 1.00 38.64 145 VAL A N 1
ATOM 1200 C CA . VAL A 1 147 ? -9.000 26.566 31.362 1.00 37.07 145 VAL A CA 1
ATOM 1201 C C . VAL A 1 147 ? -9.270 25.109 31.012 1.00 37.03 145 VAL A C 1
ATOM 1202 O O . VAL A 1 147 ? -8.819 24.201 31.716 1.00 37.64 145 VAL A O 1
ATOM 1206 N N . THR A 1 148 ? -10.008 24.910 29.930 1.00 35.63 146 THR A N 1
ATOM 1207 C CA . THR A 1 148 ? -10.356 23.575 29.469 1.00 35.37 146 THR A CA 1
ATOM 1208 C C . THR A 1 148 ? -9.189 22.949 28.718 1.00 35.03 146 THR A C 1
ATOM 1209 O O . THR A 1 148 ? -8.343 23.670 28.169 1.00 33.29 146 THR A O 1
ATOM 1213 N N . GLU A 1 149 ? -9.142 21.614 28.702 1.00 34.91 147 GLU A N 1
ATOM 1214 C CA . GLU A 1 149 ? -8.130 20.903 27.903 1.00 35.18 147 GLU A CA 1
ATOM 1215 C C . GLU A 1 149 ? -8.198 21.336 26.432 1.00 34.67 147 GLU A C 1
ATOM 1216 O O . GLU A 1 149 ? -7.165 21.422 25.757 1.00 34.13 147 GLU A O 1
ATOM 1222 N N . GLU A 1 150 ? -9.405 21.646 25.964 1.00 34.23 148 GLU A N 1
ATOM 1223 C CA . GLU A 1 150 ? -9.635 22.052 24.570 1.00 34.45 148 GLU A CA 1
ATOM 1224 C C . GLU A 1 150 ? -9.011 23.419 24.191 1.00 33.08 148 GLU A C 1
ATOM 1225 O O . GLU A 1 150 ? -8.361 23.545 23.142 1.00 33.05 148 GLU A O 1
ATOM 1231 N N . ILE A 1 151 ? -9.230 24.434 25.032 1.00 31.98 149 ILE A N 1
ATOM 1232 C CA . ILE A 1 151 ? -8.598 25.755 24.839 1.00 30.81 149 ILE A CA 1
ATOM 1233 C C . ILE A 1 151 ? -7.075 25.645 24.985 1.00 30.11 149 ILE A C 1
ATOM 1234 O O . ILE A 1 151 ? -6.335 26.246 24.195 1.00 29.06 149 ILE A O 1
ATOM 1238 N N . ALA A 1 152 ? -6.600 24.877 25.968 1.00 28.29 150 ALA A N 1
ATOM 1239 C CA . ALA A 1 152 ? -5.152 24.715 26.131 1.00 28.36 150 ALA A CA 1
ATOM 1240 C C . ALA A 1 152 ? -4.578 24.151 24.842 1.00 27.47 150 ALA A C 1
ATOM 1241 O O . ALA A 1 152 ? -3.568 24.656 24.304 1.00 26.86 150 ALA A O 1
ATOM 1243 N N . LEU A 1 153 ? -5.254 23.122 24.332 1.00 27.94 151 LEU A N 1
ATOM 1244 C CA . LEU A 1 153 ? -4.774 22.425 23.163 1.00 27.58 151 LEU A CA 1
ATOM 1245 C C . LEU A 1 153 ? -4.721 23.365 21.954 1.00 27.43 151 LEU A C 1
ATOM 1246 O O . LEU A 1 153 ? -3.691 23.437 21.265 1.00 27.65 151 LEU A O 1
ATOM 1251 N N . LYS A 1 154 ? -5.826 24.079 21.733 1.00 27.56 152 LYS A N 1
ATOM 1252 C CA . LYS A 1 154 ? -5.968 25.057 20.644 1.00 28.40 152 LYS A CA 1
ATOM 1253 C C . LYS A 1 154 ? -4.862 26.117 20.698 1.00 27.70 152 LYS A C 1
ATOM 1254 O O . LYS A 1 154 ? -4.177 26.409 19.670 1.00 26.95 152 LYS A O 1
ATOM 1260 N N . PHE A 1 155 ? -4.658 26.661 21.897 1.00 26.63 153 PHE A N 1
ATOM 1261 C CA . PHE A 1 155 ? -3.705 27.750 22.087 1.00 26.82 153 PHE A CA 1
ATOM 1262 C C . PHE A 1 155 ? -2.287 27.237 21.857 1.00 26.60 153 PHE A C 1
ATOM 1263 O O . PHE A 1 155 ? -1.495 27.880 21.179 1.00 25.14 153 PHE A O 1
ATOM 1271 N N . LEU A 1 156 ? -1.950 26.067 22.420 1.00 25.52 154 LEU A N 1
ATOM 1272 C CA . LEU A 1 156 ? -0.595 25.550 22.239 1.00 25.65 154 LEU A CA 1
ATOM 1273 C C . LEU A 1 156 ? -0.294 25.199 20.778 1.00 26.61 154 LEU A C 1
ATOM 1274 O O . LEU A 1 156 ? 0.824 25.408 20.290 1.00 26.84 154 LEU A O 1
ATOM 1287 N N . TRP A 1 158 ? -1.705 26.513 18.085 1.00 29.74 156 TRP A N 1
ATOM 1288 C CA . TRP A 1 158 ? -1.565 27.806 17.393 1.00 31.37 156 TRP A CA 1
ATOM 1289 C C . TRP A 1 158 ? -0.193 28.414 17.664 1.00 31.39 156 TRP A C 1
ATOM 1290 O O . TRP A 1 158 ? 0.451 28.906 16.754 1.00 31.23 156 TRP A O 1
ATOM 1301 N N . PHE A 1 159 ? 0.255 28.399 18.918 1.00 29.66 157 PHE A N 1
ATOM 1302 C CA . PHE A 1 159 ? 1.566 28.962 19.216 1.00 30.60 157 PHE A CA 1
ATOM 1303 C C . PHE A 1 159 ? 2.650 28.235 18.406 1.00 31.38 157 PHE A C 1
ATOM 1304 O O . PHE A 1 159 ? 3.471 28.867 17.717 1.00 31.69 157 PHE A O 1
ATOM 1312 N N . PHE A 1 160 ? 2.612 26.911 18.450 1.00 31.99 158 PHE A N 1
ATOM 1313 C CA . PHE A 1 160 ? 3.634 26.132 17.805 1.00 33.67 158 PHE A CA 1
ATOM 1314 C C . PHE A 1 160 ? 3.599 26.375 16.287 1.00 34.72 158 PHE A C 1
ATOM 1315 O O . PHE A 1 160 ? 4.607 26.751 15.695 1.00 36.11 158 PHE A O 1
ATOM 1323 N N . SER A 1 161 ? 2.435 26.198 15.664 1.00 34.72 159 SER A N 1
ATOM 1324 C CA . SER A 1 161 ? 2.324 26.311 14.199 1.00 36.01 159 SER A CA 1
ATOM 1325 C C . SER A 1 161 ? 2.424 27.760 13.687 1.00 35.51 159 SER A C 1
ATOM 1326 O O . SER A 1 161 ? 2.980 28.014 12.605 1.00 35.46 159 SER A O 1
ATOM 1329 N N . GLY A 1 162 ? 1.911 28.711 14.473 1.00 34.30 160 GLY A N 1
ATOM 1330 C CA . GLY A 1 162 ? 2.029 30.120 14.153 1.00 33.15 160 GLY A CA 1
ATOM 1331 C C . GLY A 1 162 ? 3.468 30.617 14.244 1.00 33.23 160 GLY A C 1
ATOM 1332 O O . GLY A 1 162 ? 3.885 31.402 13.397 1.00 31.96 160 GLY A O 1
ATOM 1333 N N . PHE A 1 163 ? 4.226 30.172 15.253 1.00 32.64 161 PHE A N 1
ATOM 1334 C CA . PHE A 1 163 ? 5.630 30.605 15.419 1.00 33.83 161 PHE A CA 1
ATOM 1335 C C . PHE A 1 163 ? 6.420 30.202 14.179 1.00 34.07 161 PHE A C 1
ATOM 1336 O O . PHE A 1 163 ? 7.196 30.990 13.610 1.00 33.52 161 PHE A O 1
ATOM 1344 N N . GLU A 1 164 ? 6.198 28.971 13.759 1.00 34.21 162 GLU A N 1
ATOM 1345 C CA . GLU A 1 164 ? 6.837 28.444 12.565 1.00 35.81 162 GLU A CA 1
ATOM 1346 C C . GLU A 1 164 ? 6.475 29.254 11.335 1.00 35.22 162 GLU A C 1
ATOM 1347 O O . GLU A 1 164 ? 7.361 29.641 10.559 1.00 35.22 162 GLU A O 1
ATOM 1353 N N . GLU A 1 165 ? 5.193 29.535 11.148 1.00 34.50 163 GLU A N 1
ATOM 1354 C CA . GLU A 1 165 ? 4.786 30.292 9.964 1.00 35.45 163 GLU A CA 1
ATOM 1355 C C . GLU A 1 165 ? 5.419 31.680 9.994 1.00 34.54 163 GLU A C 1
ATOM 1356 O O . GLU A 1 165 ? 5.969 32.142 8.984 1.00 33.79 163 GLU A O 1
ATOM 13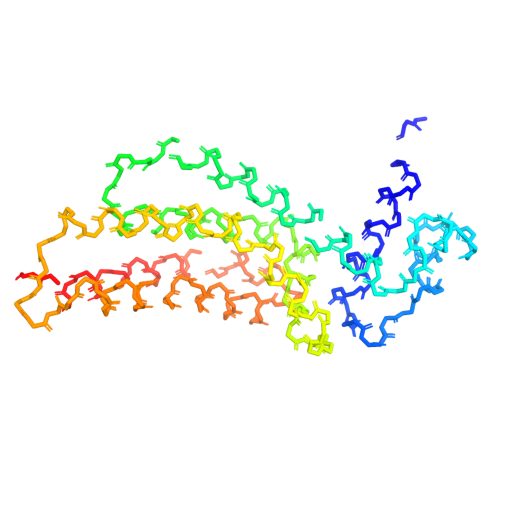62 N N . VAL A 1 166 ? 5.415 32.326 11.170 1.00 32.84 164 VAL A N 1
ATOM 1363 C CA . VAL A 1 166 ? 6.044 33.647 11.251 1.00 31.65 164 VAL A CA 1
ATOM 1364 C C . VAL A 1 166 ? 7.537 33.626 10.935 1.00 31.28 164 VAL A C 1
ATOM 1365 O O . VAL A 1 166 ? 8.001 34.467 10.175 1.00 30.44 164 VAL A O 1
ATOM 1369 N N . TYR A 1 167 ? 8.305 32.701 11.505 1.00 31.24 165 TYR A N 1
ATOM 1370 C CA . TYR A 1 167 ? 9.747 32.790 11.251 1.00 32.68 165 TYR A CA 1
ATOM 1371 C C . TYR A 1 167 ? 10.083 32.367 9.806 1.00 32.19 165 TYR A C 1
ATOM 1372 O O . TYR A 1 167 ? 10.968 32.951 9.188 1.00 31.72 165 TYR A O 1
ATOM 1381 N N . LEU A 1 168 ? 9.321 31.434 9.238 1.00 31.34 166 LEU A N 1
ATOM 1382 C CA . LEU A 1 168 ? 9.611 31.014 7.844 1.00 32.15 166 LEU A CA 1
ATOM 1383 C C . LEU A 1 168 ? 9.353 32.145 6.864 1.00 32.51 166 LEU A C 1
ATOM 1384 O O . LEU A 1 168 ? 10.094 32.330 5.874 1.00 30.93 166 LEU A O 1
ATOM 1389 N N . ARG A 1 169 ? 8.307 32.904 7.157 1.00 32.03 167 ARG A N 1
ATOM 1390 C CA . ARG A 1 169 ? 7.919 34.029 6.318 1.00 33.42 167 ARG A CA 1
ATOM 1391 C C . ARG A 1 169 ? 8.868 35.188 6.507 1.00 33.06 167 ARG A C 1
ATOM 1392 O O . ARG A 1 169 ? 9.306 35.787 5.534 1.00 33.55 167 ARG A O 1
ATOM 1400 N N . THR A 1 170 ? 9.195 35.486 7.760 1.00 32.71 168 THR A N 1
ATOM 1401 C CA . THR A 1 170 ? 10.090 36.585 8.097 1.00 32.39 168 THR A CA 1
ATOM 1402 C C . THR A 1 170 ? 11.482 36.385 7.478 1.00 31.97 168 THR A C 1
ATOM 1403 O O . THR A 1 170 ? 12.011 37.303 6.839 1.00 31.98 168 THR A O 1
ATOM 1407 N N . TYR A 1 171 ? 12.038 35.180 7.595 1.00 30.35 169 TYR A N 1
ATOM 1408 C CA . TYR A 1 171 ? 13.404 34.914 7.117 1.00 30.56 169 TYR A CA 1
ATOM 1409 C C . TYR A 1 171 ? 13.516 34.268 5.738 1.00 30.63 169 TYR A C 1
ATOM 1410 O O . TYR A 1 171 ? 14.566 33.760 5.377 1.00 29.83 169 TYR A O 1
ATOM 1419 N N . GLN A 1 172 ? 12.412 34.264 5.012 1.00 30.85 170 GLN A N 1
ATOM 1420 C CA . GLN A 1 172 ? 12.359 33.716 3.663 1.00 32.07 170 GLN A CA 1
ATOM 1421 C C . GLN A 1 172 ? 13.483 34.318 2.841 1.00 30.72 170 GLN A C 1
ATOM 1422 O O . GLN A 1 172 ? 13.624 35.549 2.756 1.00 30.48 170 GLN A O 1
ATOM 1428 N N . GLY A 1 173 ? 14.307 33.448 2.267 1.00 30.82 171 GLY A N 1
ATOM 1429 C CA . GLY A 1 173 ? 15.408 33.881 1.420 1.00 29.42 171 GLY A CA 1
ATOM 1430 C C . GLY A 1 173 ? 16.593 34.442 2.172 1.00 30.31 171 GLY A C 1
ATOM 1431 O O . GLY A 1 173 ? 17.570 34.852 1.557 1.00 31.63 171 GLY A O 1
ATOM 1432 N N . LYS A 1 174 ? 16.541 34.433 3.510 1.00 30.01 172 LYS A N 1
ATOM 1433 C CA . LYS A 1 174 ? 17.604 35.069 4.295 1.00 29.57 172 LYS A CA 1
ATOM 1434 C C . LYS A 1 174 ? 18.148 34.149 5.388 1.00 30.09 172 LYS A C 1
ATOM 1435 O O . LYS A 1 174 ? 18.010 34.450 6.567 1.00 28.86 172 LYS A O 1
ATOM 1438 N N . PRO A 1 175 ? 18.784 33.016 5.004 1.00 30.14 173 PRO A N 1
ATOM 1439 C CA . PRO A 1 175 ? 19.163 32.095 6.078 1.00 30.16 173 PRO A CA 1
ATOM 1440 C C . PRO A 1 175 ? 20.270 32.620 6.989 1.00 29.64 173 PRO A C 1
ATOM 1441 O O . PRO A 1 175 ? 20.328 32.222 8.151 1.00 29.15 173 PRO A O 1
ATOM 1445 N N . GLU A 1 176 ? 21.113 33.526 6.498 1.00 28.91 174 GLU A N 1
ATOM 1446 C CA . GLU A 1 176 ? 22.163 34.103 7.347 1.00 28.64 174 GLU A CA 1
ATOM 1447 C C . GLU A 1 176 ? 21.581 34.988 8.461 1.00 27.47 174 GLU A C 1
ATOM 1448 O O . GLU A 1 176 ? 22.144 35.086 9.541 1.00 26.28 174 GLU A O 1
ATOM 1454 N N . LEU A 1 177 ? 20.441 35.611 8.191 1.00 26.37 175 LEU A N 1
ATOM 1455 C CA . LEU A 1 177 ? 19.759 36.421 9.194 1.00 27.65 175 LEU A CA 1
ATOM 1456 C C . LEU A 1 177 ? 19.131 35.521 10.252 1.00 27.29 175 LEU A C 1
ATOM 1457 O O . LEU A 1 177 ? 19.183 35.832 11.434 1.00 28.07 175 LEU A O 1
ATOM 1462 N N . LEU A 1 178 ? 18.569 34.394 9.828 1.00 27.48 176 LEU A N 1
ATOM 1463 C CA . LEU A 1 178 ? 17.989 33.445 10.790 1.00 27.74 176 LEU A CA 1
ATOM 1464 C C . LEU A 1 178 ? 19.098 32.942 11.719 1.00 27.40 176 LEU A C 1
ATOM 1465 O O . LEU A 1 178 ? 18.932 32.886 12.933 1.00 28.85 176 LEU A O 1
ATOM 1470 N N . LYS A 1 179 ? 20.223 32.555 11.130 1.00 27.08 177 LYS A N 1
ATOM 1471 C CA . LYS A 1 179 ? 21.370 32.079 11.911 1.00 27.37 177 LYS A CA 1
ATOM 1472 C C . LYS A 1 179 ? 21.858 33.163 12.892 1.00 27.96 177 LYS A C 1
ATOM 1473 O O . LYS A 1 179 ? 22.154 32.873 14.060 1.00 28.99 177 LYS A O 1
ATOM 1479 N N . ARG A 1 180 ? 21.891 34.417 12.438 1.00 27.90 178 ARG A N 1
ATOM 1480 C CA . ARG A 1 180 ? 22.286 35.524 13.315 1.00 28.45 178 ARG A CA 1
ATOM 1481 C C . ARG A 1 180 ? 21.310 35.710 14.481 1.00 28.69 178 ARG A C 1
ATOM 1482 O O . ARG A 1 180 ? 21.715 36.062 15.600 1.00 28.46 178 ARG A O 1
ATOM 1484 N N . ASP A 1 181 ? 20.023 35.516 14.200 1.00 28.81 179 ASP A N 1
ATOM 1485 C CA . ASP A 1 181 ? 18.970 35.771 15.194 1.00 28.90 179 ASP A CA 1
ATOM 1486 C C . ASP A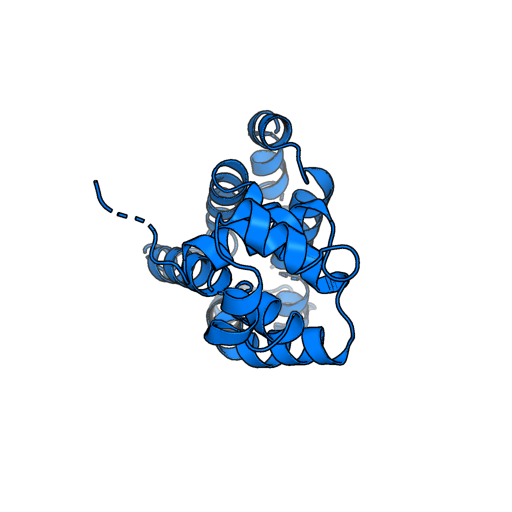 1 181 ? 18.608 34.543 16.041 1.00 29.77 179 ASP A C 1
ATOM 1487 O O . ASP A 1 181 ? 17.783 34.684 16.936 1.00 29.21 179 ASP A O 1
ATOM 1500 N N . ASN A 1 183 ? 19.846 32.575 18.447 1.00 32.57 181 ASN A N 1
ATOM 1501 C CA . ASN A 1 183 ? 19.989 32.632 19.917 1.00 32.23 181 ASN A CA 1
ATOM 1502 C C . ASN A 1 183 ? 18.924 33.518 20.560 1.00 31.46 181 ASN A C 1
ATOM 1503 O O . ASN A 1 183 ? 18.360 33.176 21.611 1.00 31.70 181 ASN A O 1
ATOM 1508 N N . THR A 1 184 ? 18.653 34.647 19.924 1.00 30.15 182 THR A N 1
ATOM 1509 C CA . THR A 1 184 ? 17.621 35.564 20.397 1.00 30.05 182 THR A CA 1
ATOM 1510 C C . THR A 1 184 ? 16.241 34.946 20.310 1.00 28.94 182 THR A C 1
ATOM 1511 O O . THR A 1 184 ? 15.451 35.015 21.282 1.00 28.39 182 THR A O 1
ATOM 1515 N N . LEU A 1 185 ? 15.955 34.323 19.165 1.00 28.74 183 LEU A N 1
ATOM 1516 C CA . LEU A 1 185 ? 14.665 33.686 18.922 1.00 28.84 183 LEU A CA 1
ATOM 1517 C C . LEU A 1 185 ? 14.390 32.600 19.942 1.00 28.72 183 LEU A C 1
ATOM 1518 O O . LEU A 1 185 ? 13.290 32.536 20.501 1.00 27.71 183 LEU A O 1
ATOM 1523 N N . VAL A 1 186 ? 15.400 31.779 20.198 1.00 27.49 184 VAL A N 1
ATOM 1524 C CA . VAL A 1 186 ? 15.277 30.705 21.192 1.00 27.98 184 VAL A CA 1
ATOM 1525 C C . VAL A 1 186 ? 15.004 31.282 22.600 1.00 27.95 184 VAL A C 1
ATOM 1526 O O . VAL A 1 186 ? 14.137 30.771 23.317 1.00 26.90 184 VAL A O 1
ATOM 1530 N N . GLU A 1 187 ? 15.695 32.346 22.979 1.00 27.95 185 GLU A N 1
ATOM 1531 C CA . GLU A 1 187 ? 15.455 32.899 24.309 1.00 29.65 185 GLU A CA 1
ATOM 1532 C C . GLU A 1 187 ? 14.031 33.435 24.388 1.00 29.62 185 GLU A C 1
ATOM 1533 O O . GLU A 1 187 ? 13.362 33.292 25.423 1.00 29.09 185 GLU A O 1
ATOM 1539 N N . GLU A 1 188 ? 13.571 34.037 23.290 1.00 28.92 186 GLU A N 1
ATOM 1540 C CA . GLU A 1 188 ? 12.217 34.584 23.231 1.00 29.98 186 GLU A CA 1
ATOM 1541 C C . GLU A 1 188 ? 11.158 33.484 23.372 1.00 28.69 186 GLU A C 1
ATOM 1542 O O . GLU A 1 188 ? 10.232 33.621 24.149 1.00 27.43 186 GLU A O 1
ATOM 1548 N N . VAL A 1 189 ? 11.323 32.403 22.619 1.00 28.72 187 VAL A N 1
ATOM 1549 C CA . VAL A 1 189 ? 10.468 31.211 22.684 1.00 29.17 187 VAL A CA 1
ATOM 1550 C C . VAL A 1 189 ? 10.356 30.662 24.107 1.00 28.44 187 VAL A C 1
ATOM 1551 O O . VAL A 1 189 ? 9.250 30.360 24.584 1.00 27.07 187 VAL A O 1
ATOM 1555 N N . LYS A 1 190 ? 11.505 30.529 24.767 1.00 27.59 188 LYS A N 1
ATOM 1556 C CA . LYS A 1 190 ? 11.519 30.032 26.156 1.00 27.63 188 LYS A CA 1
ATOM 1557 C C . LYS A 1 190 ? 10.616 30.882 27.033 1.00 27.62 188 LYS A C 1
ATOM 1558 O O . LYS A 1 190 ? 9.802 30.356 27.825 1.00 27.03 188 LYS A O 1
ATOM 1564 N N . VAL A 1 191 ? 10.746 32.206 26.916 1.00 26.54 189 VAL A N 1
ATOM 1565 C CA . VAL A 1 191 ? 9.947 33.098 27.778 1.00 26.17 189 VAL A CA 1
ATOM 1566 C C . VAL A 1 191 ? 8.448 33.031 27.416 1.00 26.60 189 VAL A C 1
ATOM 1567 O O . VAL A 1 191 ? 7.578 32.971 28.283 1.00 26.33 189 VAL A O 1
ATOM 1579 N N . LEU A 1 193 ? 6.869 30.511 26.111 1.00 25.70 191 LEU A N 1
ATOM 1580 C CA . LEU A 1 193 ? 6.319 29.239 26.542 1.00 24.96 191 LEU A CA 1
ATOM 1581 C C . LEU A 1 193 ? 6.111 29.260 28.043 1.00 24.58 191 LEU A C 1
ATOM 1582 O O . LEU A 1 193 ? 5.138 28.684 28.537 1.00 24.61 191 LEU A O 1
ATOM 1587 N N . ARG A 1 194 ? 7.022 29.910 28.760 1.00 24.20 192 ARG A N 1
ATOM 1588 C CA . ARG A 1 194 ? 6.852 30.068 30.218 1.00 26.33 192 ARG A CA 1
ATOM 1589 C C . ARG A 1 194 ? 5.604 30.896 30.534 1.00 24.31 192 ARG A C 1
ATOM 1590 O O . ARG A 1 194 ? 4.889 30.599 31.470 1.00 25.50 192 ARG A O 1
ATOM 1598 N N . ILE A 1 195 ? 5.362 31.956 29.761 1.00 24.15 193 ILE A N 1
ATOM 1599 C CA . ILE A 1 195 ? 4.165 32.771 29.958 1.00 24.25 193 ILE A CA 1
ATOM 1600 C C . ILE A 1 195 ? 2.917 31.893 29.728 1.00 24.45 193 ILE A C 1
ATOM 1601 O O . ILE A 1 195 ? 1.976 31.922 30.485 1.00 24.15 193 ILE A O 1
ATOM 1606 N N . LEU A 1 196 ? 2.900 31.126 28.642 1.00 24.31 194 LEU A N 1
ATOM 1607 C CA . LEU A 1 196 ? 1.753 30.235 28.419 1.00 24.66 194 LEU A CA 1
ATOM 1608 C C . LEU A 1 196 ? 1.521 29.223 29.520 1.00 25.85 194 LEU A C 1
ATOM 1609 O O . LEU A 1 196 ? 0.388 29.042 29.958 1.00 26.19 194 LEU A O 1
ATOM 1614 N N . LYS A 1 197 ? 2.591 28.556 29.961 1.00 26.52 195 LYS A N 1
ATOM 1615 C CA . LYS A 1 197 ? 2.484 27.575 31.043 1.00 27.80 195 LYS A CA 1
ATOM 1616 C C . LYS A 1 197 ? 1.919 28.211 32.312 1.00 27.10 195 LYS A C 1
ATOM 1617 O O . LYS A 1 197 ? 0.993 27.665 32.931 1.00 27.54 195 LYS A O 1
ATOM 1623 N N . LYS A 1 198 ? 2.481 29.338 32.709 1.00 26.61 196 LYS A N 1
ATOM 1624 C CA . LYS A 1 198 ? 1.999 30.034 33.907 1.00 26.31 196 LYS A CA 1
ATOM 1625 C C . LYS A 1 198 ? 0.534 30.399 33.774 1.00 25.65 196 LYS A C 1
ATOM 1626 O O . LYS A 1 198 ? -0.225 30.219 34.710 1.00 26.10 196 LYS A O 1
ATOM 1632 N N . GLY A 1 199 ? 0.127 30.912 32.606 1.00 26.59 197 GLY A N 1
ATOM 1633 C CA . GLY A 1 199 ? -1.253 31.334 32.406 1.00 26.81 197 GLY A CA 1
ATOM 1634 C C . GLY A 1 199 ? -2.266 30.214 32.307 1.00 27.47 197 GLY A C 1
ATOM 1635 O O . GLY A 1 199 ? -3.448 30.418 32.585 1.00 27.97 197 GLY A O 1
ATOM 1644 N N . THR A 1 201 ? -1.864 27.110 33.805 1.00 30.85 199 THR A N 1
ATOM 1645 C CA . THR A 1 201 ? -1.789 26.157 34.921 1.00 32.12 199 THR A CA 1
ATOM 1646 C C . THR A 1 201 ? -2.127 26.797 36.253 1.00 31.83 199 THR A C 1
ATOM 1647 O O . THR A 1 201 ? -2.070 28.007 36.394 1.00 31.31 199 THR A O 1
ATOM 1651 N N . LYS A 1 202 ? -2.426 25.974 37.264 1.00 33.93 200 LYS A N 1
ATOM 1652 C CA . LYS A 1 202 ? -2.673 26.509 38.600 1.00 35.52 200 LYS A CA 1
ATOM 1653 C C . LYS A 1 202 ? -1.425 27.118 39.238 1.00 36.48 200 LYS A C 1
ATOM 1654 O O . LYS A 1 202 ? -1.480 28.043 40.052 1.00 37.85 200 LYS A O 1
#

InterPro domains:
  IPR001647 DNA-binding HTH domain, TetR-type [PF00440] (8-51)
  IPR001647 DNA-binding HTH domain, TetR-type [PR00455] (8-21)
  IPR001647 DNA-binding HTH domain, TetR-type [PR00455] (29-52)
  IPR001647 DNA-binding HTH domain, TetR-type [PS50977] (2-62)
  IPR009057 Homedomain-like superfamily [SSF46689] (4-71)
  IPR023772 DNA-binding HTH domain, TetR-type, conserved site [PS01081] (20-50)
  IPR036271 Tetracyclin repressor-like, C-terminal domain superfamily [SSF48498] (76-200)
  IPR049488 TetR transcriptional regulator TM_1030-like, C-terminal domain [PF21256] (76-199)
  IPR050109 HTH-type, TetR-like transcriptional regulator [PTHR30055] (3-163)

Radius of gyration: 19.14 Å; Cα contacts (8 Å, |Δi|>4): 146; chains: 1; bounding box: 41×28×60 Å

Nearest PDB structures (foldseek):
  2id6-assembly1_A-2  TM=1.004E+00  e=1.165E-22  Thermotoga maritima
  3ih3-assembly1_A  TM=1.001E+00  e=9.883E-22  Thermotoga maritima
  3ppb-assembly1_B  TM=7.832E-01  e=8.413E-06  Shewanella loihica PV-4
  3vpr-assembly2_C  TM=6.950E-01  e=1.450E-03  Thermus thermophilus HB8
  7ky1-assembly1_A  TM=5.256E-01  e=6.049E-04  Streptomyces coelicolor